Protein AF-A0A7X8SB79-F1 (afdb_monomer_lite)

Sequence (217 aa):
MRHAREFGERAASLIKSAIEKVRGIFDVQEDLIHVDDTVAESKQNFLKLHEAGHKHIPHQSKLFRWIQDCDRSLSPDVSDQFEREANIFASVVLFQDGRFAEMAADSAFGIKVPLALSKKFGASAYASMREYVRRNERPCAVIVLNPVEICPVLGMRSGLRRVELSPLFQKRFGELKLPEHVDRLSPLAEFVPLAGRRMSRPGTLRLEDKNGDVVEL

Secondary structure (DSSP, 8-state):
-HHHHHHHHHHHHHHHHHHTT--EEEETTTTEEEE-TTS-HHHHHHHHHHHHHHHHSHHHHHHHHHHHTSS----HHHHHHHHHHHHHHHHHHHHTTTHHHHHHHTSPSSTHHHHHHHHHTT--HHHHHHHHHHT-SSS-EEEEEPPPBP-TTTS-EEEEEEEEE-HHHHHHH-S----SEEETTSGGGGGS--TT-S-PPP---EEE-TTS-EEE-

Structure (mmCIF, N/CA/C/O backbone):
data_AF-A0A7X8SB79-F1
#
_entry.id   AF-A0A7X8SB79-F1
#
loop_
_atom_site.group_PDB
_atom_site.id
_atom_site.type_symbol
_atom_site.label_atom_id
_atom_site.label_alt_id
_atom_site.label_comp_id
_atom_site.label_asym_id
_atom_site.label_entity_id
_atom_site.label_seq_id
_atom_site.pdbx_PDB_ins_code
_atom_site.Cartn_x
_atom_site.Cartn_y
_atom_site.Cartn_z
_atom_site.occupancy
_atom_site.B_iso_or_equiv
_atom_site.auth_seq_id
_atom_site.auth_comp_id
_atom_site.auth_asym_id
_atom_site.auth_atom_id
_atom_site.pdbx_PDB_model_num
ATOM 1 N N . MET A 1 1 ? 11.475 33.028 34.973 1.00 50.84 1 MET A N 1
ATOM 2 C CA . MET A 1 1 ? 10.349 33.239 34.029 1.00 50.84 1 MET A CA 1
ATOM 3 C C . MET A 1 1 ? 10.571 32.647 32.626 1.00 50.84 1 MET A C 1
ATOM 5 O O . MET A 1 1 ? 9.606 32.129 32.088 1.00 50.84 1 MET A O 1
ATOM 9 N N . ARG A 1 2 ? 11.787 32.632 32.040 1.00 47.09 2 ARG A N 1
ATOM 10 C CA . ARG A 1 2 ? 12.051 31.968 30.733 1.00 47.09 2 ARG A CA 1
ATOM 11 C C . ARG A 1 2 ? 11.823 30.444 30.728 1.00 47.09 2 ARG A C 1
ATOM 13 O O . ARG A 1 2 ? 11.101 29.956 29.872 1.00 47.09 2 ARG A O 1
ATOM 20 N N . HIS A 1 3 ? 12.321 29.720 31.733 1.00 39.44 3 HIS A N 1
ATOM 21 C CA . HIS A 1 3 ? 12.169 28.256 31.814 1.00 39.44 3 HIS A CA 1
ATOM 22 C C . HIS A 1 3 ? 10.715 27.763 31.919 1.00 39.44 3 HIS A C 1
ATOM 24 O O . HIS A 1 3 ? 10.371 26.743 31.333 1.00 39.44 3 HIS A O 1
ATOM 30 N N . ALA A 1 4 ? 9.843 28.496 32.619 1.00 36.72 4 ALA A N 1
ATOM 31 C CA . ALA A 1 4 ? 8.420 28.154 32.713 1.00 36.72 4 ALA A CA 1
ATOM 32 C C . ALA A 1 4 ? 7.691 28.335 31.370 1.00 36.72 4 ALA A C 1
ATOM 34 O O . ALA A 1 4 ? 6.781 27.577 31.045 1.00 36.72 4 ALA A O 1
ATOM 35 N N . ARG A 1 5 ? 8.128 29.313 30.568 1.00 41.38 5 ARG A N 1
ATOM 36 C CA . ARG A 1 5 ? 7.576 29.594 29.243 1.00 41.38 5 ARG A CA 1
ATOM 37 C C . ARG A 1 5 ? 8.033 28.564 28.206 1.00 41.38 5 ARG A C 1
ATOM 39 O O . ARG A 1 5 ? 7.201 28.036 27.483 1.00 41.38 5 ARG A O 1
ATOM 46 N N . GLU A 1 6 ? 9.312 28.189 28.220 1.00 41.53 6 GLU A N 1
ATOM 47 C CA . GLU A 1 6 ? 9.857 27.118 27.368 1.00 41.53 6 GLU A CA 1
ATOM 48 C C . GLU A 1 6 ? 9.252 25.741 27.689 1.00 41.53 6 GLU A C 1
ATOM 50 O O . GLU A 1 6 ? 8.993 24.945 26.786 1.00 41.53 6 GLU A O 1
ATOM 55 N N . PHE A 1 7 ? 8.987 25.455 28.969 1.00 42.44 7 PHE A N 1
ATOM 56 C CA . PHE A 1 7 ? 8.286 24.239 29.382 1.00 42.44 7 PHE A CA 1
ATOM 57 C C . PHE A 1 7 ? 6.830 24.231 28.896 1.00 42.44 7 PHE A C 1
ATOM 59 O O . PHE A 1 7 ? 6.381 23.234 28.334 1.00 42.44 7 PHE A O 1
ATOM 66 N N . GLY A 1 8 ? 6.118 25.356 29.038 1.00 33.62 8 GLY A N 1
ATOM 67 C CA . GLY A 1 8 ? 4.752 25.516 28.533 1.00 33.62 8 GLY A CA 1
ATOM 68 C C . GLY A 1 8 ? 4.651 25.378 27.011 1.00 33.62 8 GLY A C 1
ATOM 69 O O . GLY A 1 8 ? 3.755 24.702 26.518 1.00 33.62 8 GLY A O 1
ATOM 70 N N . GLU A 1 9 ? 5.603 25.938 26.263 1.00 42.66 9 GLU A N 1
ATOM 71 C CA . GLU A 1 9 ? 5.658 25.831 24.798 1.00 42.66 9 GLU A CA 1
ATOM 72 C C . GLU A 1 9 ? 5.949 24.393 24.332 1.00 42.66 9 GLU A C 1
ATOM 74 O O . GLU A 1 9 ? 5.330 23.910 23.382 1.00 42.66 9 GLU A O 1
ATOM 79 N N . ARG A 1 10 ? 6.826 23.660 25.033 1.00 39.25 10 ARG A N 1
ATOM 80 C CA . ARG A 1 10 ? 7.080 22.234 24.756 1.00 39.25 10 ARG A CA 1
ATOM 81 C C . ARG A 1 10 ? 5.888 21.351 25.109 1.00 39.25 10 ARG A C 1
ATOM 83 O O . ARG A 1 10 ? 5.540 20.484 24.314 1.00 39.25 10 ARG A O 1
ATOM 90 N N . ALA A 1 11 ? 5.245 21.578 26.253 1.00 34.69 11 ALA A N 1
ATOM 91 C CA . ALA A 1 11 ? 4.052 20.838 26.656 1.00 34.69 11 ALA A CA 1
ATOM 92 C C . ALA A 1 11 ? 2.885 21.089 25.689 1.00 34.69 11 ALA A C 1
ATOM 94 O O . ALA A 1 11 ? 2.254 20.139 25.236 1.00 34.69 11 ALA A O 1
ATOM 95 N N . ALA A 1 12 ? 2.657 22.342 25.286 1.00 35.47 12 ALA A N 1
ATOM 96 C CA . ALA A 1 12 ? 1.649 22.693 24.290 1.00 35.47 12 ALA A CA 1
ATOM 97 C C . ALA A 1 12 ? 1.954 22.080 22.916 1.00 35.47 12 ALA A C 1
ATOM 99 O O . ALA A 1 12 ? 1.042 21.598 22.255 1.00 35.47 12 ALA A O 1
ATOM 100 N N . SER A 1 13 ? 3.223 22.043 22.499 1.00 33.12 13 SER A N 1
ATOM 101 C CA . SER A 1 13 ? 3.648 21.380 21.259 1.00 33.12 13 SER A CA 1
ATOM 102 C C . SER A 1 13 ? 3.442 19.863 21.314 1.00 33.12 13 SER A C 1
ATOM 104 O O . SER A 1 13 ? 2.940 19.275 20.360 1.00 33.12 13 SER A O 1
ATOM 106 N N . LEU A 1 14 ? 3.745 19.223 22.447 1.00 36.22 14 LEU A N 1
ATOM 107 C CA . LEU A 1 14 ? 3.512 17.792 22.652 1.00 36.22 14 LEU A CA 1
ATOM 108 C C . LEU A 1 14 ? 2.018 17.458 22.667 1.00 36.22 14 LEU A C 1
ATOM 110 O O . LEU A 1 14 ? 1.612 16.541 21.959 1.00 36.22 14 LEU A O 1
ATOM 114 N N . ILE A 1 15 ? 1.204 18.234 23.388 1.00 41.03 15 ILE A N 1
ATOM 115 C CA . ILE A 1 15 ? -0.259 18.096 23.425 1.00 41.03 15 ILE A CA 1
ATOM 116 C C . ILE A 1 15 ? -0.846 18.330 22.035 1.00 41.03 15 ILE A C 1
ATOM 118 O O . ILE A 1 15 ? -1.620 17.511 21.556 1.00 41.03 15 ILE A O 1
ATOM 122 N N . LYS A 1 16 ? -0.423 19.387 21.338 1.00 34.38 16 LYS A N 1
ATOM 123 C CA . LYS A 1 16 ? -0.836 19.663 19.960 1.00 34.38 16 LYS A CA 1
ATOM 124 C C . LYS A 1 16 ? -0.435 18.527 19.023 1.00 34.38 16 LYS A C 1
ATOM 126 O O . LYS A 1 16 ? -1.268 18.078 18.256 1.00 34.38 16 LYS A O 1
ATOM 131 N N . SER A 1 17 ? 0.780 17.993 19.139 1.00 35.34 17 SER A N 1
ATOM 132 C CA . SER A 1 17 ? 1.225 16.848 18.336 1.00 35.34 17 SER A CA 1
ATOM 133 C C . SER A 1 17 ? 0.473 15.557 18.665 1.00 35.34 17 SER A C 1
ATOM 135 O O . SER A 1 17 ? 0.324 14.707 17.793 1.00 35.34 17 SER A O 1
ATOM 137 N N . ALA A 1 18 ? 0.018 15.388 19.910 1.00 35.38 18 ALA A N 1
ATOM 138 C CA . ALA A 1 18 ? -0.797 14.256 20.326 1.00 35.38 18 ALA A CA 1
ATOM 139 C C . ALA A 1 18 ? -2.220 14.397 19.771 1.00 35.38 18 ALA A C 1
ATOM 141 O O . ALA A 1 18 ? -2.708 13.466 19.147 1.00 35.38 18 ALA A O 1
ATOM 142 N N . ILE A 1 19 ? -2.827 15.582 19.873 1.00 40.16 19 ILE A N 1
ATOM 143 C CA . ILE A 1 19 ? -4.145 15.901 19.304 1.00 40.16 19 ILE A CA 1
ATOM 144 C C . ILE A 1 19 ? -4.120 15.825 17.765 1.00 40.16 19 ILE A C 1
ATOM 146 O O . ILE A 1 19 ? -5.006 15.227 17.175 1.00 40.16 19 ILE A O 1
ATOM 150 N N . GLU A 1 20 ? -3.069 16.316 17.099 1.00 37.00 20 GLU A N 1
ATOM 151 C CA . GLU A 1 20 ? -2.870 16.195 15.638 1.00 37.00 20 GLU A CA 1
ATOM 152 C C . GLU A 1 20 ? -2.648 14.740 15.170 1.00 37.00 20 GLU A C 1
ATOM 154 O O . GLU A 1 20 ? -2.786 14.420 13.982 1.00 37.00 20 GLU A O 1
ATOM 159 N N . LYS A 1 21 ? -2.271 13.837 16.085 1.00 38.56 21 LYS A N 1
ATOM 160 C CA . LYS A 1 21 ? -2.150 12.394 15.819 1.00 38.56 21 LYS A CA 1
ATOM 161 C C . LYS A 1 21 ? -3.454 11.642 16.060 1.00 38.56 21 LYS A C 1
ATOM 163 O O . LYS A 1 21 ? -3.626 10.577 15.467 1.00 38.56 21 LYS A O 1
ATOM 168 N N . VAL A 1 22 ? -4.364 12.196 16.858 1.00 52.41 22 VAL A N 1
ATOM 169 C CA . VAL A 1 22 ? -5.707 11.658 17.076 1.00 52.41 22 VAL A CA 1
ATOM 170 C C . VAL A 1 22 ? -6.572 12.047 15.876 1.00 52.41 22 VAL A C 1
ATOM 172 O O . VAL A 1 22 ? -7.177 13.110 15.819 1.00 52.41 22 VAL A O 1
ATOM 175 N N . ARG A 1 23 ? -6.555 11.193 14.849 1.00 53.91 23 ARG A N 1
ATOM 176 C CA . ARG A 1 23 ? -7.281 11.414 13.581 1.00 53.91 23 ARG A CA 1
ATOM 177 C C . ARG A 1 23 ? -8.687 10.807 13.573 1.00 53.91 23 ARG A C 1
ATOM 179 O O . ARG A 1 23 ? -9.444 11.032 12.629 1.00 53.91 23 ARG A O 1
ATOM 186 N N . GLY A 1 24 ? -9.009 10.045 14.611 1.00 46.62 24 GLY A N 1
ATOM 187 C CA . GLY A 1 24 ? -10.320 9.501 14.917 1.00 46.62 24 GLY A CA 1
ATOM 188 C C . GLY A 1 24 ? -10.434 9.283 16.426 1.00 46.62 24 GLY A C 1
ATOM 189 O O . GLY A 1 24 ? -9.415 9.084 17.087 1.00 46.62 24 GLY A O 1
ATOM 190 N N . ILE A 1 25 ? -11.645 9.412 16.968 1.00 60.38 25 ILE A N 1
ATOM 191 C CA . ILE A 1 25 ? -11.969 9.055 18.355 1.00 60.38 25 ILE A CA 1
ATOM 192 C C . ILE A 1 25 ? -13.279 8.281 18.331 1.00 60.38 25 ILE A C 1
ATOM 194 O O . ILE A 1 25 ? -14.272 8.764 17.776 1.00 60.38 25 ILE A O 1
ATOM 198 N N . PHE A 1 26 ? -13.286 7.113 18.964 1.00 54.84 26 PHE A N 1
ATOM 199 C CA . PHE A 1 26 ? -14.511 6.409 19.308 1.00 54.84 26 PHE A CA 1
ATOM 200 C C . PHE A 1 26 ? -14.986 6.795 20.716 1.00 54.84 26 PHE A C 1
ATOM 202 O O . PHE A 1 26 ? -14.340 6.466 21.713 1.00 54.84 26 PHE A O 1
ATOM 209 N N . ASP A 1 27 ? -16.129 7.478 20.790 1.00 60.06 27 ASP A N 1
ATOM 210 C CA . ASP A 1 27 ? -16.866 7.685 22.034 1.00 60.06 27 ASP A CA 1
ATOM 211 C C . ASP A 1 27 ? -17.775 6.476 22.286 1.00 60.06 27 ASP A C 1
ATOM 213 O O . ASP A 1 27 ? -18.727 6.208 21.549 1.00 60.06 27 ASP A O 1
ATOM 217 N N . VAL A 1 28 ? -17.448 5.717 23.330 1.00 58.62 28 VAL A N 1
ATOM 218 C CA . VAL A 1 28 ? -18.130 4.467 23.673 1.00 58.62 28 VAL A CA 1
ATOM 219 C C . VAL A 1 28 ? -19.486 4.728 24.341 1.00 58.62 28 VAL A C 1
ATOM 221 O O . VAL A 1 28 ? -20.357 3.859 24.257 1.00 58.62 28 VAL A O 1
ATOM 224 N N . GLN A 1 29 ? -19.672 5.876 25.006 1.00 58.16 29 GLN A N 1
ATOM 225 C CA . GLN A 1 29 ? -20.918 6.209 25.707 1.00 58.16 29 GLN A CA 1
ATOM 226 C C . GLN A 1 29 ? -21.968 6.759 24.743 1.00 58.16 29 GLN A C 1
ATOM 228 O O . GLN A 1 29 ? -23.113 6.309 24.766 1.00 58.16 29 GLN A O 1
ATOM 233 N N . GLU A 1 30 ? -21.557 7.663 23.855 1.00 57.22 30 GLU A N 1
ATOM 234 C CA . GLU A 1 30 ? -22.441 8.309 22.872 1.00 57.22 30 GLU A CA 1
ATOM 235 C C . GLU A 1 30 ? -22.595 7.500 21.571 1.00 57.22 30 GLU A C 1
ATOM 237 O O . GLU A 1 30 ? -23.324 7.888 20.659 1.00 57.22 30 GLU A O 1
ATOM 242 N N . ASP A 1 31 ? -21.895 6.366 21.472 1.00 64.62 31 ASP A N 1
ATOM 243 C CA . ASP A 1 31 ? -21.800 5.527 20.275 1.00 64.62 31 ASP A CA 1
ATOM 244 C C . ASP A 1 31 ? -21.409 6.314 19.008 1.00 64.62 31 ASP A C 1
ATOM 246 O O . ASP A 1 31 ? -21.906 6.071 17.901 1.00 64.62 31 ASP A O 1
ATOM 250 N N . LEU A 1 32 ? -20.506 7.283 19.182 1.00 70.38 32 LEU A N 1
ATOM 251 C CA . LEU A 1 32 ? -20.173 8.283 18.178 1.00 70.38 32 LEU A CA 1
ATOM 252 C C . LEU A 1 32 ? -18.723 8.128 17.713 1.00 70.38 32 LEU A C 1
ATOM 254 O O . LEU A 1 32 ? -17.783 8.077 18.502 1.00 70.38 32 LEU A O 1
ATOM 258 N N . ILE A 1 33 ? -18.539 8.065 16.394 1.00 74.88 33 ILE A N 1
ATOM 259 C CA . ILE A 1 33 ? -17.216 8.060 15.767 1.00 74.88 33 ILE A CA 1
ATOM 260 C C . ILE A 1 33 ? -16.941 9.462 15.232 1.00 74.88 33 ILE A C 1
ATOM 262 O O . ILE A 1 33 ? -17.580 9.911 14.277 1.00 74.88 33 ILE A O 1
ATOM 266 N N . HIS A 1 34 ? -15.947 10.127 15.810 1.00 73.44 34 HIS A N 1
ATOM 267 C CA . HIS A 1 34 ? -15.414 11.377 15.287 1.00 73.44 34 HIS A CA 1
ATOM 268 C C . HIS A 1 34 ? -14.249 11.075 14.354 1.00 73.44 34 HIS A C 1
ATOM 270 O O . HIS A 1 34 ? -13.356 10.309 14.705 1.00 73.44 34 HIS A O 1
ATOM 276 N N . VAL A 1 35 ? -14.239 11.684 13.170 1.00 79.38 35 VAL A N 1
ATOM 277 C CA . VAL A 1 35 ? -13.136 11.578 12.206 1.00 79.38 35 VAL A CA 1
ATOM 278 C C . VAL A 1 35 ? -12.774 12.972 11.736 1.00 79.38 35 VAL A C 1
ATOM 280 O O . VAL A 1 35 ? -13.661 13.782 11.479 1.00 79.38 35 VAL A O 1
ATOM 283 N N . ASP A 1 36 ? -11.476 13.226 11.606 1.00 78.75 36 ASP A N 1
ATOM 284 C CA . ASP A 1 36 ? -10.956 14.443 10.989 1.00 78.75 36 ASP A CA 1
ATOM 285 C C . ASP A 1 36 ? -11.463 14.560 9.540 1.00 78.75 36 ASP A C 1
ATOM 287 O O . ASP A 1 36 ? -11.157 13.720 8.690 1.00 78.75 36 ASP A O 1
ATOM 291 N N . ASP A 1 37 ? -12.260 15.587 9.251 1.00 82.75 37 ASP A N 1
ATOM 292 C CA . ASP A 1 37 ? -12.857 15.822 7.935 1.00 82.75 37 ASP A CA 1
ATOM 293 C C . ASP A 1 37 ? -11.897 16.511 6.950 1.00 82.75 37 ASP A C 1
ATOM 295 O O . ASP A 1 37 ? -12.172 16.565 5.748 1.00 82.75 37 ASP A O 1
ATOM 299 N N . THR A 1 38 ? -10.729 16.957 7.423 1.00 85.25 38 THR A N 1
ATOM 300 C CA . THR A 1 38 ? -9.708 17.615 6.599 1.00 85.25 38 THR A CA 1
ATOM 301 C C . THR A 1 38 ? -8.857 16.624 5.802 1.00 85.25 38 THR A C 1
ATOM 303 O O . THR A 1 38 ? -8.204 16.999 4.821 1.00 85.25 38 THR A O 1
ATOM 306 N N . VAL A 1 39 ? -8.856 15.338 6.177 1.00 86.88 39 VAL A N 1
ATOM 307 C CA . VAL A 1 39 ? -8.127 14.298 5.437 1.00 86.88 39 VAL A CA 1
ATOM 308 C C . VAL A 1 39 ? -8.923 13.810 4.228 1.00 86.88 39 VAL A C 1
ATOM 310 O O . VAL A 1 39 ? -10.148 13.869 4.189 1.00 86.88 39 VAL A O 1
ATOM 313 N N . ALA A 1 40 ? -8.224 13.259 3.231 1.00 91.00 40 ALA A N 1
ATOM 314 C CA . ALA A 1 40 ? -8.863 12.708 2.038 1.00 91.00 40 ALA A CA 1
ATOM 315 C C . ALA A 1 40 ? -9.928 11.648 2.381 1.00 91.00 40 ALA A C 1
ATOM 317 O O . ALA A 1 40 ? -9.714 10.820 3.266 1.00 91.00 40 ALA A O 1
ATOM 318 N N . GLU A 1 41 ? -11.010 11.592 1.604 1.00 93.62 41 GLU A N 1
ATOM 319 C CA . GLU A 1 41 ? -12.152 10.688 1.822 1.00 93.62 41 GLU A CA 1
ATOM 320 C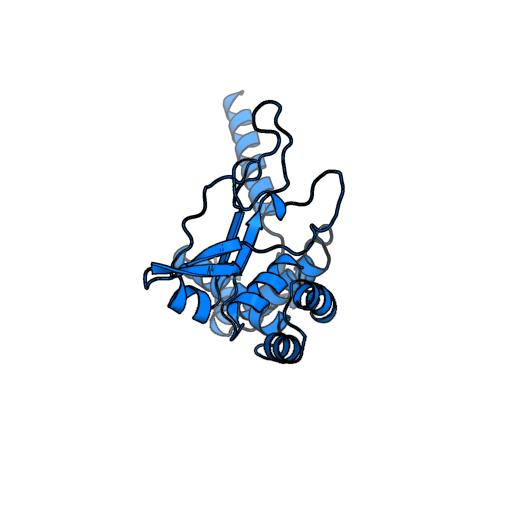 C . GLU A 1 41 ? -11.736 9.223 2.044 1.00 93.62 41 GLU A C 1
ATOM 322 O O . GLU A 1 41 ? -12.167 8.581 2.995 1.00 93.62 41 GLU A O 1
ATOM 327 N N . SER A 1 42 ? -10.805 8.701 1.239 1.00 93.81 42 SER A N 1
ATOM 328 C CA . SER A 1 42 ? -10.300 7.329 1.423 1.00 93.81 42 SER A CA 1
ATOM 329 C C . SER A 1 42 ? -9.627 7.084 2.779 1.00 93.81 42 SER A C 1
ATOM 331 O O . SER A 1 42 ? -9.655 5.971 3.306 1.00 93.81 42 SER A O 1
ATOM 333 N N . LYS A 1 43 ? -9.012 8.121 3.362 1.00 91.38 43 LYS A N 1
ATOM 334 C CA . LYS A 1 43 ? -8.435 8.063 4.705 1.00 91.38 43 LYS A CA 1
ATOM 335 C C . LYS A 1 43 ? -9.534 8.149 5.760 1.00 91.38 43 LYS A C 1
ATOM 337 O O . LYS A 1 43 ? -9.449 7.397 6.723 1.00 91.38 43 LYS A O 1
ATOM 342 N N . GLN A 1 44 ? -10.561 8.974 5.551 1.00 92.38 44 GLN A N 1
ATOM 343 C CA . GLN A 1 44 ? -11.737 9.005 6.422 1.00 92.38 44 GLN A CA 1
ATOM 344 C C . GLN A 1 44 ? -12.439 7.643 6.455 1.00 92.38 44 GLN A C 1
ATOM 346 O O . GLN A 1 44 ? -12.731 7.144 7.533 1.00 92.38 44 GLN A O 1
ATOM 351 N N . ASN A 1 45 ? -12.640 6.997 5.302 1.00 94.75 45 ASN A N 1
ATOM 352 C CA . ASN A 1 45 ? -13.238 5.660 5.216 1.00 94.75 45 ASN A CA 1
ATOM 353 C C . ASN A 1 45 ? -12.452 4.637 6.039 1.00 94.75 45 ASN A C 1
ATOM 355 O O . ASN A 1 45 ? -13.034 3.892 6.822 1.00 94.75 45 ASN A O 1
ATOM 359 N N . PHE A 1 46 ? -11.123 4.634 5.907 1.00 93.94 46 PHE A N 1
ATOM 360 C CA . PHE A 1 46 ? -10.273 3.757 6.708 1.00 93.94 46 PHE A CA 1
ATOM 361 C C . PHE A 1 46 ? -10.371 4.067 8.208 1.00 93.94 46 PHE A C 1
ATOM 363 O O . PHE A 1 46 ? -10.475 3.139 8.999 1.00 93.94 46 PHE A O 1
ATOM 370 N N . LEU A 1 47 ? -10.352 5.347 8.599 1.00 90.06 47 LEU A N 1
ATOM 371 C CA . LEU A 1 47 ? -10.468 5.760 10.003 1.00 90.06 47 LEU A CA 1
ATOM 372 C C . LEU A 1 47 ? -11.819 5.338 10.595 1.00 90.06 47 LEU A C 1
ATOM 374 O O . LEU A 1 47 ? -11.839 4.707 11.640 1.00 90.06 47 LEU A O 1
ATOM 378 N N . LYS A 1 48 ? -12.932 5.551 9.882 1.00 91.69 48 LYS A N 1
ATOM 379 C CA . LYS A 1 48 ? -14.264 5.076 10.303 1.00 91.69 48 LYS A CA 1
ATOM 380 C C . LYS A 1 48 ? -14.276 3.570 10.564 1.00 91.69 48 LYS A C 1
ATOM 382 O O . LYS A 1 48 ? -14.825 3.124 11.564 1.00 91.69 48 LYS A O 1
ATOM 387 N N . LEU A 1 49 ? -13.663 2.784 9.676 1.00 94.50 49 LEU A N 1
ATOM 388 C CA . LEU A 1 49 ? -13.574 1.332 9.835 1.00 94.50 49 LEU A CA 1
ATOM 389 C C . LEU A 1 49 ? -12.621 0.913 10.964 1.00 94.50 49 LEU A C 1
ATOM 391 O O . LEU A 1 49 ? -12.863 -0.105 11.603 1.00 94.50 49 LEU A O 1
ATOM 395 N N . HIS A 1 50 ? -11.563 1.682 11.214 1.00 92.31 50 HIS A N 1
ATOM 396 C CA . HIS A 1 50 ? -10.633 1.466 12.321 1.00 92.31 50 HIS A CA 1
ATOM 397 C C . HIS A 1 50 ? -11.324 1.687 13.672 1.00 92.31 50 HIS A C 1
ATOM 399 O O . HIS A 1 50 ? -11.339 0.774 14.495 1.00 92.31 50 HIS A O 1
ATOM 405 N N . GLU A 1 51 ? -12.014 2.816 13.845 1.00 88.75 51 GLU A N 1
ATOM 406 C CA . GLU A 1 51 ? -12.818 3.086 15.046 1.00 88.75 51 GLU A CA 1
ATOM 407 C C . GLU A 1 51 ? -13.953 2.059 15.210 1.00 88.75 51 GLU A C 1
ATOM 409 O O . GLU A 1 51 ? -14.208 1.549 16.302 1.00 88.75 51 GLU A O 1
ATOM 414 N N . ALA A 1 52 ? -14.595 1.655 14.105 1.00 90.19 52 ALA A N 1
ATOM 415 C CA . ALA A 1 52 ? -15.557 0.557 14.134 1.00 90.19 52 ALA A CA 1
ATOM 416 C C . ALA A 1 52 ? -14.910 -0.768 14.578 1.00 90.19 52 ALA A C 1
ATOM 418 O O . ALA A 1 52 ? -15.577 -1.568 15.231 1.00 90.19 52 ALA A O 1
ATOM 419 N N . GLY A 1 53 ? -13.633 -1.002 14.275 1.00 90.69 53 GLY A N 1
ATOM 420 C CA . GLY A 1 53 ? -12.869 -2.139 14.783 1.00 90.69 53 GLY A CA 1
ATOM 421 C C . GLY A 1 53 ? -12.791 -2.134 16.306 1.00 90.69 53 GLY A C 1
ATOM 422 O O . GLY A 1 53 ? -13.191 -3.120 16.927 1.00 90.69 53 GLY A O 1
ATOM 423 N N . HIS A 1 54 ? -12.396 -1.012 16.913 1.00 88.56 54 HIS A N 1
ATOM 424 C CA . HIS A 1 54 ? -12.385 -0.862 18.375 1.00 88.56 54 HIS A CA 1
ATOM 425 C C . HIS A 1 54 ? -13.748 -1.159 19.014 1.00 88.56 54 HIS A C 1
ATOM 427 O O . HIS A 1 54 ? -13.824 -1.810 20.059 1.00 88.56 54 HIS A O 1
ATOM 433 N N . LYS A 1 55 ? -14.838 -0.753 18.352 1.00 86.12 55 LYS A N 1
ATOM 434 C CA . LYS A 1 55 ? -16.213 -1.034 18.790 1.00 86.12 55 LYS A CA 1
ATOM 435 C C . LYS A 1 55 ? -16.624 -2.505 18.648 1.00 86.12 55 LYS A C 1
ATOM 437 O O . LYS A 1 55 ? -17.302 -3.040 19.527 1.00 86.12 55 LYS A O 1
ATOM 442 N N . HIS A 1 56 ? -16.292 -3.159 17.537 1.00 89.81 56 HIS A N 1
ATOM 443 C CA . HIS A 1 56 ? -16.839 -4.483 17.209 1.00 89.81 56 HIS A CA 1
ATOM 444 C C . HIS A 1 56 ? -15.963 -5.644 17.682 1.00 89.81 56 HIS A C 1
ATOM 446 O O . HIS A 1 56 ? -16.473 -6.753 17.851 1.00 89.81 56 HIS A O 1
ATOM 452 N N . ILE A 1 57 ? -14.672 -5.417 17.934 1.00 91.88 57 ILE A N 1
ATOM 453 C CA . ILE A 1 57 ? -13.781 -6.444 18.476 1.00 91.88 57 ILE A CA 1
ATOM 454 C C . ILE A 1 57 ? -14.131 -6.665 19.964 1.00 91.88 57 ILE A C 1
ATOM 456 O O . ILE A 1 57 ? -13.959 -5.747 20.772 1.00 91.88 57 ILE A O 1
ATOM 460 N N . PRO A 1 58 ? -14.619 -7.860 20.370 1.00 90.69 58 PRO A N 1
ATOM 461 C CA . PRO A 1 58 ? -15.292 -8.029 21.661 1.00 90.69 58 PRO A CA 1
ATOM 462 C C . PRO A 1 58 ? -14.447 -7.719 22.895 1.00 90.69 58 PRO A C 1
ATOM 464 O O . PRO A 1 58 ? -14.982 -7.235 23.890 1.00 90.69 58 PRO A O 1
ATOM 467 N N . HIS A 1 59 ? -13.153 -8.040 22.887 1.00 88.31 59 HIS A N 1
ATOM 468 C CA . HIS A 1 59 ? -12.290 -7.763 24.038 1.00 88.31 59 HIS A CA 1
ATOM 469 C C . HIS A 1 59 ? -11.902 -6.290 24.122 1.00 88.31 59 HIS A C 1
ATOM 471 O O . HIS A 1 59 ? -11.788 -5.780 25.232 1.00 88.31 59 HIS A O 1
ATOM 477 N N . GLN A 1 60 ? -11.778 -5.597 22.988 1.00 88.19 60 GLN A N 1
ATOM 478 C CA . GLN A 1 60 ? -11.485 -4.166 22.968 1.00 88.19 60 GLN A CA 1
ATOM 479 C C . GLN A 1 60 ? -12.673 -3.360 23.486 1.00 88.19 60 GLN A C 1
ATOM 481 O O . GLN A 1 60 ? -12.532 -2.608 24.445 1.00 88.19 60 GLN A O 1
ATOM 486 N N . SER A 1 61 ? -13.867 -3.587 22.934 1.00 82.00 61 SER A N 1
ATOM 487 C CA . SER A 1 61 ? -15.064 -2.831 23.315 1.00 82.00 61 SER A CA 1
ATOM 488 C C . SER A 1 61 ? -15.479 -3.052 24.765 1.00 82.00 61 SER A C 1
ATOM 490 O O . SER A 1 61 ? -15.883 -2.110 25.445 1.00 82.00 61 SER A O 1
ATOM 492 N N . LYS A 1 62 ? -15.329 -4.280 25.280 1.00 82.25 62 LYS A N 1
ATOM 493 C CA . LYS A 1 62 ? -15.543 -4.561 26.703 1.00 82.25 62 LYS A CA 1
ATOM 494 C C . LYS A 1 62 ? -14.533 -3.810 27.561 1.00 82.25 62 LYS A C 1
ATOM 496 O O . LYS A 1 62 ? -14.951 -3.134 28.491 1.00 82.25 62 LYS A O 1
ATOM 501 N N . LEU A 1 63 ? -13.236 -3.914 27.266 1.00 79.31 63 LEU A N 1
ATOM 502 C CA . LEU A 1 63 ? -12.199 -3.278 28.081 1.00 79.31 63 LEU A CA 1
ATOM 503 C C . LEU A 1 63 ? -12.277 -1.750 28.043 1.00 79.31 63 LEU A C 1
ATOM 505 O O . LEU A 1 63 ? -12.150 -1.138 29.097 1.00 79.31 63 LEU A O 1
ATOM 509 N N . PHE A 1 64 ? -12.567 -1.138 26.892 1.00 75.38 64 PHE A N 1
ATOM 510 C CA . PHE A 1 64 ? -12.735 0.314 26.802 1.00 75.38 64 PHE A CA 1
ATOM 511 C C . PHE A 1 64 ? -13.866 0.834 27.695 1.00 75.38 64 PHE A C 1
ATOM 513 O O . PHE A 1 64 ? -13.667 1.843 28.363 1.00 75.38 64 PHE A O 1
ATOM 520 N N . ARG A 1 65 ? -14.995 0.114 27.800 1.00 70.81 65 ARG A N 1
ATOM 521 C CA . ARG A 1 65 ? -16.080 0.476 28.734 1.00 70.81 65 ARG A CA 1
ATOM 522 C C . ARG A 1 65 ? -15.615 0.511 30.189 1.00 70.81 65 ARG A C 1
ATOM 524 O O . ARG A 1 65 ? -15.964 1.428 30.910 1.00 70.81 65 ARG A O 1
ATOM 531 N N . TRP A 1 66 ? -14.818 -0.466 30.617 1.00 66.94 66 TRP A N 1
ATOM 532 C CA . TRP A 1 66 ? -14.328 -0.521 32.001 1.00 66.94 66 TRP A CA 1
ATOM 533 C C . TRP A 1 66 ? -13.232 0.506 32.289 1.00 66.94 66 TRP A C 1
ATOM 535 O O . TRP A 1 66 ? -13.131 1.003 33.406 1.00 66.94 66 TRP A O 1
ATOM 545 N N . ILE A 1 67 ? -12.383 0.786 31.300 1.00 68.50 67 ILE A N 1
ATOM 546 C CA . ILE A 1 67 ? -11.228 1.673 31.454 1.00 68.50 67 ILE A CA 1
ATOM 547 C C . ILE A 1 67 ? -11.646 3.141 31.461 1.00 68.50 67 ILE A C 1
ATOM 549 O O . ILE A 1 67 ? -11.074 3.906 32.225 1.00 68.50 67 ILE A O 1
ATOM 553 N N . GLN A 1 68 ? -12.656 3.530 30.677 1.00 63.34 68 GLN A N 1
ATOM 554 C CA . GLN A 1 68 ? -13.149 4.913 30.666 1.00 63.34 68 GLN A CA 1
ATOM 555 C C . GLN A 1 68 ? -13.680 5.380 32.029 1.00 63.34 68 GLN A C 1
ATOM 557 O O . GLN A 1 68 ? -13.565 6.560 32.348 1.00 63.34 68 GLN A O 1
ATOM 562 N N . ASP A 1 69 ? -14.186 4.457 32.849 1.00 62.22 69 ASP A N 1
ATOM 563 C CA . ASP A 1 69 ? -14.750 4.755 34.167 1.00 62.22 69 ASP A CA 1
ATOM 564 C C . ASP A 1 69 ? -13.711 4.684 35.311 1.00 62.22 69 ASP A C 1
ATOM 566 O O . ASP A 1 69 ? -14.078 4.719 36.489 1.00 62.22 69 ASP A O 1
ATOM 570 N N . CYS A 1 70 ? -12.407 4.558 35.015 1.00 60.34 70 CYS A N 1
ATOM 571 C CA . CYS A 1 70 ? -11.364 4.503 36.047 1.00 60.34 70 CYS A CA 1
ATOM 572 C C . CYS A 1 70 ? -10.062 5.224 35.657 1.00 60.34 70 CYS A C 1
ATOM 574 O O . CYS A 1 70 ? -9.716 5.332 34.488 1.00 60.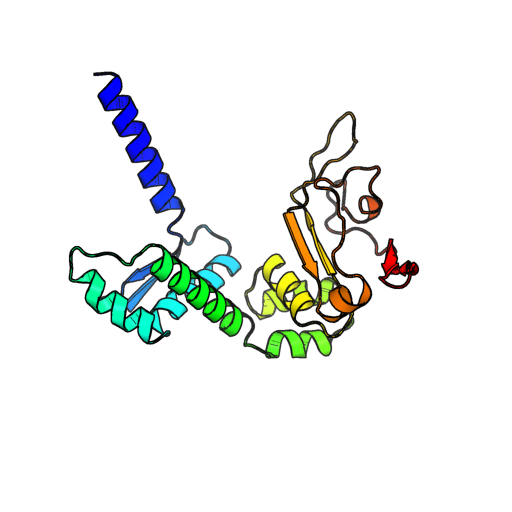34 70 CYS A O 1
ATOM 576 N N . ASP A 1 71 ? -9.267 5.644 36.649 1.00 63.56 71 ASP A N 1
ATOM 577 C CA . ASP A 1 71 ? -7.977 6.339 36.445 1.00 63.56 71 ASP A CA 1
ATOM 578 C C . ASP A 1 71 ? -6.839 5.424 35.935 1.00 63.56 71 ASP A C 1
ATOM 580 O O . ASP A 1 71 ? -5.651 5.698 36.136 1.00 63.56 71 ASP A O 1
ATOM 584 N N . ARG A 1 72 ? -7.166 4.281 35.326 1.00 67.38 72 ARG A N 1
ATOM 585 C CA . ARG A 1 72 ? -6.180 3.335 34.790 1.00 67.38 72 ARG A CA 1
ATOM 586 C C . ARG A 1 72 ? -6.139 3.434 33.276 1.00 67.38 72 ARG A C 1
ATOM 588 O O . ARG A 1 72 ? -7.142 3.694 32.634 1.00 67.38 72 ARG A O 1
ATOM 595 N N . SER A 1 73 ? -4.976 3.170 32.699 1.00 72.12 73 SER A N 1
ATOM 596 C CA . SER A 1 73 ? -4.793 3.036 31.256 1.00 72.12 73 SER A CA 1
ATOM 597 C C . SER A 1 73 ? -4.358 1.617 30.901 1.00 72.12 73 SER A C 1
ATOM 599 O O . SER A 1 73 ? -3.879 0.857 31.750 1.00 72.12 73 SER A O 1
ATOM 601 N N . LEU A 1 74 ? -4.534 1.246 29.631 1.00 78.19 74 LEU A N 1
ATOM 602 C CA . LEU A 1 74 ? -3.925 0.032 29.094 1.00 78.19 74 LEU A CA 1
ATOM 603 C C . LEU A 1 74 ? -2.401 0.126 29.195 1.00 78.19 74 LEU A C 1
ATOM 605 O O . LEU A 1 74 ? -1.819 1.204 29.047 1.00 78.19 74 LEU A O 1
ATOM 609 N N . SER A 1 75 ? -1.744 -1.018 29.400 1.00 85.69 75 SER A N 1
ATOM 610 C CA . SER A 1 75 ? -0.300 -1.073 29.198 1.00 85.69 75 SER A CA 1
ATOM 611 C C . SER A 1 75 ? 0.028 -0.767 27.728 1.00 85.69 75 SER A C 1
ATOM 613 O O . SER A 1 75 ? -0.787 -1.070 26.847 1.00 85.69 75 SER A O 1
ATOM 615 N N . PRO A 1 76 ? 1.217 -0.206 27.437 1.00 83.62 76 PRO A N 1
ATOM 616 C CA . PRO A 1 76 ? 1.615 0.114 26.067 1.00 83.62 76 PRO A CA 1
ATOM 617 C C . PRO A 1 76 ? 1.479 -1.073 25.103 1.00 83.62 76 PRO A C 1
ATOM 619 O O . PRO A 1 76 ? 0.904 -0.923 24.032 1.00 83.62 76 PRO A O 1
ATOM 622 N N . ASP A 1 77 ? 1.892 -2.272 25.522 1.00 86.06 77 ASP A N 1
ATOM 623 C CA . ASP A 1 77 ? 1.836 -3.476 24.681 1.00 86.06 77 ASP A CA 1
ATOM 624 C C . ASP A 1 77 ? 0.405 -3.882 24.298 1.00 86.06 77 ASP A C 1
ATOM 626 O O . ASP A 1 77 ? 0.155 -4.319 23.171 1.00 86.06 77 ASP A O 1
ATOM 630 N N . VAL A 1 78 ? -0.546 -3.729 25.228 1.00 85.44 78 VAL A N 1
ATOM 631 C CA . VAL A 1 78 ? -1.960 -4.048 24.985 1.00 85.44 78 VAL A CA 1
ATOM 632 C C . VAL A 1 78 ? -2.593 -2.984 24.095 1.00 85.44 78 VAL A C 1
ATOM 634 O O . VAL A 1 78 ? -3.318 -3.331 23.165 1.00 85.44 78 VAL A O 1
ATOM 637 N N . SER A 1 79 ? -2.273 -1.707 24.325 1.00 84.31 79 SER A N 1
ATOM 638 C CA . SER A 1 79 ? -2.700 -0.617 23.443 1.00 84.31 79 SER A CA 1
ATOM 639 C C . SER A 1 79 ? -2.217 -0.860 22.012 1.00 84.31 79 SER A C 1
ATOM 641 O O . SER A 1 79 ? -3.013 -0.855 21.079 1.00 84.31 79 SER A O 1
ATOM 643 N N . ASP A 1 80 ? -0.935 -1.178 21.837 1.00 85.69 80 ASP A N 1
ATOM 644 C CA . ASP A 1 80 ? -0.348 -1.465 20.530 1.00 85.69 80 ASP A CA 1
ATOM 645 C C . ASP A 1 80 ? -0.984 -2.691 19.860 1.00 85.69 80 ASP A C 1
ATOM 647 O O . ASP A 1 80 ? -1.139 -2.737 18.636 1.00 85.69 80 ASP A O 1
ATOM 651 N N . GLN A 1 81 ? -1.350 -3.714 20.639 1.00 91.12 81 GLN A N 1
ATOM 652 C CA . GLN A 1 81 ? -2.095 -4.856 20.119 1.00 91.12 81 GLN A CA 1
ATOM 653 C C . GLN A 1 81 ? -3.483 -4.442 19.623 1.00 91.12 81 GLN A C 1
ATOM 655 O O . GLN A 1 81 ? -3.871 -4.855 18.527 1.00 91.12 81 GLN A O 1
ATOM 660 N N . PHE A 1 82 ? -4.202 -3.616 20.382 1.00 90.38 82 PHE A N 1
ATOM 661 C CA . PHE A 1 82 ? -5.548 -3.179 20.018 1.00 90.38 82 PHE A CA 1
ATOM 662 C C . PHE A 1 82 ? -5.539 -2.383 18.715 1.00 90.38 82 PHE A C 1
ATOM 664 O O . PHE A 1 82 ? -6.315 -2.680 17.805 1.00 90.38 82 PHE A O 1
ATOM 671 N N . GLU A 1 83 ? -4.587 -1.459 18.582 1.00 88.81 83 GLU A N 1
ATOM 672 C CA . GLU A 1 83 ? -4.346 -0.693 17.359 1.00 88.81 83 GLU A CA 1
ATOM 673 C C . GLU A 1 83 ? -4.069 -1.600 16.153 1.00 88.81 83 GLU A C 1
ATOM 675 O O . GLU A 1 83 ? -4.598 -1.392 15.056 1.00 88.81 83 GLU A O 1
ATOM 680 N N . ARG A 1 84 ? -3.237 -2.640 16.318 1.00 93.88 84 ARG A N 1
ATOM 681 C CA . ARG A 1 84 ? -2.946 -3.595 15.233 1.00 93.88 84 ARG A CA 1
ATOM 682 C C . ARG A 1 84 ? -4.193 -4.355 14.799 1.00 93.88 84 ARG A C 1
ATOM 684 O O . ARG A 1 84 ? -4.433 -4.491 13.601 1.00 93.88 84 ARG A O 1
ATOM 691 N N . GLU A 1 85 ? -4.980 -4.836 15.748 1.00 96.00 85 GLU A N 1
ATOM 692 C CA . GLU A 1 85 ? -6.210 -5.576 15.474 1.00 96.00 85 GLU A CA 1
ATOM 693 C C . GLU A 1 85 ? -7.272 -4.694 14.800 1.00 96.00 85 GLU A C 1
ATOM 695 O O . GLU A 1 85 ? -7.861 -5.118 13.807 1.00 96.00 85 GLU A O 1
ATOM 700 N N . ALA A 1 86 ? -7.457 -3.450 15.252 1.00 92.31 86 ALA A N 1
ATOM 701 C CA . ALA A 1 86 ? -8.355 -2.488 14.612 1.00 92.31 86 ALA A CA 1
ATOM 702 C C . ALA A 1 86 ? -7.899 -2.145 13.182 1.00 92.31 86 ALA A C 1
ATOM 704 O O . ALA A 1 86 ? -8.708 -2.095 12.254 1.00 92.31 86 ALA A O 1
ATOM 705 N N . ASN A 1 87 ? -6.588 -2.009 12.954 1.00 93.25 87 ASN A N 1
ATOM 706 C CA . ASN A 1 87 ? -6.021 -1.843 11.612 1.00 93.25 87 ASN A CA 1
ATOM 707 C C . ASN A 1 87 ? -6.259 -3.060 10.699 1.00 93.25 87 ASN A C 1
ATOM 709 O O . ASN A 1 87 ? -6.515 -2.889 9.499 1.00 93.25 87 ASN A O 1
ATOM 713 N N . ILE A 1 88 ? -6.175 -4.280 11.241 1.00 95.69 88 ILE A N 1
ATOM 714 C CA . ILE A 1 88 ? -6.494 -5.515 10.510 1.00 95.69 88 ILE A CA 1
ATOM 715 C C . ILE A 1 88 ? -7.985 -5.546 10.177 1.00 95.69 88 ILE A C 1
ATOM 717 O O . ILE A 1 88 ? -8.326 -5.715 9.008 1.00 95.69 88 ILE A O 1
ATOM 721 N N . PHE A 1 89 ? -8.857 -5.308 11.160 1.00 96.69 89 PHE A N 1
ATOM 722 C CA . PHE A 1 89 ? -10.305 -5.239 10.968 1.00 96.69 89 PHE A CA 1
ATOM 723 C C . PHE A 1 89 ? -10.669 -4.241 9.868 1.00 96.69 89 PHE A C 1
ATOM 725 O O . PHE A 1 89 ? -11.341 -4.602 8.902 1.00 96.69 89 PHE A O 1
ATOM 732 N N . ALA A 1 90 ? -10.147 -3.014 9.952 1.00 96.00 90 ALA A N 1
ATOM 733 C CA . ALA A 1 90 ? -10.402 -1.980 8.961 1.00 96.00 90 ALA A CA 1
ATOM 734 C C . ALA A 1 90 ? -9.966 -2.406 7.560 1.00 96.00 90 ALA A C 1
ATOM 736 O O . ALA A 1 90 ? -10.689 -2.176 6.596 1.00 96.00 90 ALA A O 1
ATOM 737 N N . SER A 1 91 ? -8.807 -3.058 7.440 1.00 95.62 91 SER A N 1
ATOM 738 C CA . SER A 1 91 ? -8.307 -3.549 6.154 1.00 95.62 91 SER A CA 1
ATOM 739 C C . SER A 1 91 ? -9.203 -4.652 5.582 1.00 95.62 91 SER A C 1
ATOM 741 O O . SER A 1 91 ? -9.582 -4.575 4.416 1.00 95.62 91 SER A O 1
ATOM 743 N N . VAL A 1 92 ? -9.580 -5.641 6.399 1.00 96.62 92 VAL A N 1
ATOM 744 C CA . VAL A 1 92 ? -10.452 -6.751 5.985 1.00 96.62 92 VAL A CA 1
ATOM 745 C C . VAL A 1 92 ? -11.813 -6.227 5.536 1.00 96.62 92 VAL A C 1
ATOM 747 O O . VAL A 1 92 ? -12.274 -6.583 4.456 1.00 96.62 92 VAL A O 1
ATOM 750 N N . VAL A 1 93 ? -12.439 -5.335 6.307 1.00 97.81 93 VAL A N 1
ATOM 751 C CA . VAL A 1 93 ? -13.749 -4.774 5.948 1.00 97.81 93 VAL A CA 1
ATOM 752 C C . VAL A 1 93 ? -13.649 -3.874 4.714 1.00 97.81 93 VAL A C 1
ATOM 754 O O . VAL A 1 93 ? -14.472 -3.999 3.807 1.00 97.81 93 VAL A O 1
ATOM 757 N N . LEU A 1 94 ? -12.625 -3.015 4.631 1.00 98.12 94 LEU A N 1
ATOM 758 C CA . LEU A 1 94 ? -12.437 -2.097 3.504 1.00 98.12 94 LEU A CA 1
ATOM 759 C C . LEU A 1 94 ? -12.291 -2.845 2.179 1.00 98.12 94 LEU A C 1
ATOM 761 O O . LEU A 1 94 ? -12.876 -2.433 1.184 1.00 98.12 94 LEU A O 1
ATOM 765 N N . PHE A 1 95 ? -11.527 -3.939 2.165 1.00 97.88 95 PHE A N 1
ATOM 766 C CA . PHE A 1 95 ? -11.317 -4.761 0.970 1.00 97.88 95 PHE A CA 1
ATOM 767 C C . PHE A 1 95 ? -12.336 -5.896 0.814 1.00 97.88 95 PHE A C 1
ATOM 769 O O . PHE A 1 95 ? -12.294 -6.620 -0.182 1.00 97.88 95 PHE A O 1
ATOM 776 N N . GLN A 1 96 ? -13.292 -5.996 1.745 1.00 97.00 96 GLN A N 1
ATOM 777 C CA . GLN A 1 96 ? -14.307 -7.051 1.801 1.00 97.00 96 GLN A CA 1
ATOM 778 C C . GLN A 1 96 ? -13.664 -8.445 1.720 1.00 97.00 96 GLN A C 1
ATOM 780 O O . GLN A 1 96 ? -14.075 -9.294 0.929 1.00 97.00 96 GLN A O 1
ATOM 785 N N . ASP A 1 97 ? -12.615 -8.627 2.524 1.00 94.06 97 ASP A N 1
ATOM 786 C CA . ASP A 1 97 ? -11.759 -9.808 2.587 1.00 94.06 97 ASP A CA 1
ATOM 787 C C . ASP A 1 97 ? -11.233 -10.252 1.206 1.00 94.06 97 ASP A C 1
ATOM 789 O O . ASP A 1 97 ? -10.358 -9.592 0.640 1.00 94.06 97 ASP A O 1
ATOM 793 N N . GLY A 1 98 ? -11.756 -11.350 0.650 1.00 93.56 98 GLY A N 1
ATOM 794 C CA . GLY A 1 98 ? -11.328 -11.904 -0.637 1.00 93.56 98 GLY A CA 1
ATOM 795 C C . GLY A 1 98 ? -11.824 -11.133 -1.861 1.00 93.56 98 GLY A C 1
ATOM 796 O O . GLY A 1 98 ? -11.201 -11.204 -2.920 1.00 93.56 98 GLY A O 1
ATOM 797 N N . ARG A 1 99 ? -12.892 -10.333 -1.735 1.00 97.44 99 ARG A N 1
ATOM 798 C CA . ARG A 1 99 ? -13.586 -9.755 -2.898 1.00 97.44 99 ARG A CA 1
ATOM 799 C C . ARG A 1 99 ? -12.702 -8.835 -3.735 1.00 97.44 99 ARG A C 1
ATOM 801 O O . ARG A 1 99 ? -12.804 -8.824 -4.961 1.00 97.44 99 ARG A O 1
ATOM 808 N N . PHE A 1 100 ? -11.854 -8.025 -3.096 1.00 97.88 100 PHE A N 1
ATOM 809 C CA . PHE A 1 100 ? -10.908 -7.181 -3.826 1.00 97.88 100 PHE A CA 1
ATOM 810 C C . PHE A 1 100 ? -9.938 -8.030 -4.656 1.00 97.88 100 PHE A C 1
ATOM 812 O O . PHE A 1 100 ? -9.699 -7.714 -5.821 1.00 97.88 100 PHE A O 1
ATOM 819 N N . ALA A 1 101 ? -9.401 -9.103 -4.068 1.00 96.12 101 ALA A N 1
ATOM 820 C CA . ALA A 1 101 ? -8.447 -9.988 -4.726 1.00 96.12 101 ALA A CA 1
ATOM 821 C C . ALA A 1 101 ? -9.093 -10.764 -5.882 1.00 96.12 101 ALA A C 1
ATOM 823 O O . ALA A 1 101 ? -8.522 -10.789 -6.968 1.00 96.12 101 ALA A O 1
ATOM 824 N N . GLU A 1 102 ? -10.302 -11.297 -5.688 1.00 97.31 102 GLU A N 1
ATOM 825 C CA . GLU A 1 102 ? -11.100 -11.969 -6.727 1.00 97.31 102 GLU A CA 1
ATOM 826 C C . GLU A 1 102 ? -11.324 -11.054 -7.936 1.00 97.31 102 GLU A C 1
ATOM 828 O O . GLU A 1 102 ? -10.937 -11.373 -9.058 1.00 97.31 102 GLU A O 1
ATOM 833 N N . MET A 1 103 ? -11.835 -9.841 -7.697 1.00 97.69 103 MET A N 1
ATOM 834 C CA . MET A 1 103 ? -12.043 -8.851 -8.757 1.00 97.69 103 MET A CA 1
ATOM 835 C C . MET A 1 103 ? -10.754 -8.483 -9.500 1.00 97.69 103 MET A C 1
ATOM 837 O O . MET A 1 103 ? -10.772 -8.150 -10.690 1.00 97.69 103 MET A O 1
ATOM 841 N N . ALA A 1 104 ? -9.633 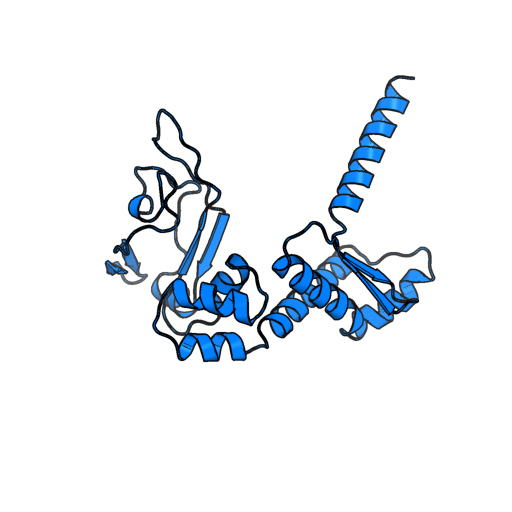-8.467 -8.783 1.00 97.19 104 ALA A N 1
ATOM 842 C CA . ALA A 1 104 ? -8.349 -8.136 -9.364 1.00 97.19 104 ALA A CA 1
ATOM 843 C C . ALA A 1 104 ? -7.753 -9.307 -10.163 1.00 97.19 104 ALA A C 1
ATOM 845 O O . ALA A 1 104 ? -7.079 -9.062 -11.165 1.00 97.19 104 ALA A O 1
ATOM 846 N N . ALA A 1 105 ? -8.027 -10.551 -9.761 1.00 95.88 105 ALA A N 1
ATOM 847 C CA . ALA A 1 105 ? -7.655 -11.764 -10.485 1.00 95.88 105 ALA A CA 1
ATOM 848 C C . ALA A 1 105 ? -8.415 -11.893 -11.816 1.00 95.88 105 ALA A C 1
ATOM 850 O O . ALA A 1 105 ? -7.805 -12.247 -12.826 1.00 95.88 105 ALA A O 1
ATOM 851 N N . ASP A 1 106 ? -9.688 -11.486 -11.840 1.00 96.69 106 ASP A N 1
ATOM 852 C CA . ASP A 1 106 ? -10.528 -11.423 -13.049 1.00 96.69 106 ASP A CA 1
ATOM 853 C C . ASP A 1 106 ? -10.114 -10.310 -14.031 1.00 96.69 106 ASP A C 1
ATOM 855 O O . ASP A 1 106 ? -10.641 -10.199 -15.140 1.00 96.69 106 ASP A O 1
ATOM 859 N N . SER A 1 107 ? -9.170 -9.454 -13.635 1.00 95.88 107 SER A N 1
ATOM 860 C CA . SER A 1 107 ? -8.690 -8.333 -14.438 1.00 95.88 107 SER A CA 1
ATOM 861 C C . SER A 1 107 ? -7.339 -8.631 -15.101 1.00 95.88 107 SER A C 1
ATOM 863 O O . SER A 1 107 ? -6.519 -9.423 -14.627 1.00 95.88 107 SER A O 1
ATOM 865 N N . ALA A 1 108 ? -7.054 -7.930 -16.203 1.00 94.88 108 ALA A N 1
ATOM 866 C CA . ALA A 1 108 ? -5.735 -7.975 -16.831 1.00 94.88 108 ALA A CA 1
ATOM 867 C C . ALA A 1 108 ? -4.647 -7.492 -15.857 1.00 94.88 108 ALA A C 1
ATOM 869 O O . ALA A 1 108 ? -4.815 -6.469 -15.195 1.00 94.88 108 ALA A O 1
ATOM 870 N N . PHE A 1 109 ? -3.510 -8.191 -15.790 1.00 94.69 109 PHE A N 1
ATOM 871 C CA . PHE A 1 109 ? -2.426 -7.808 -14.886 1.00 94.69 109 PHE A CA 1
ATOM 872 C C . PHE A 1 109 ? -1.921 -6.390 -15.185 1.00 94.69 109 PHE A C 1
ATOM 874 O O . PHE A 1 109 ? -1.498 -6.093 -16.301 1.00 94.69 109 PHE A O 1
ATOM 881 N N . GLY A 1 110 ? -1.912 -5.516 -14.179 1.00 93.56 110 GLY A N 1
ATOM 882 C CA . GLY A 1 110 ? -1.228 -4.233 -14.288 1.00 93.56 110 GLY A CA 1
ATOM 883 C C . GLY A 1 110 ? -1.652 -3.209 -13.247 1.00 93.56 110 GLY A C 1
ATOM 884 O O . GLY A 1 110 ? -2.672 -3.343 -12.577 1.00 93.56 110 GLY A O 1
ATOM 885 N N . ILE A 1 111 ? -0.877 -2.126 -13.161 1.00 92.81 111 ILE A N 1
ATOM 886 C CA . ILE A 1 111 ? -1.042 -1.060 -12.162 1.00 92.81 111 ILE A CA 1
ATOM 887 C C . ILE A 1 111 ? -2.404 -0.346 -12.243 1.00 92.81 111 ILE A C 1
ATOM 889 O O . ILE A 1 111 ? -2.890 0.212 -11.264 1.00 92.81 111 ILE A O 1
ATOM 893 N N . LYS A 1 112 ? -3.068 -0.369 -13.404 1.00 94.44 112 LYS A N 1
ATOM 894 C CA . LYS A 1 112 ? -4.374 0.284 -13.582 1.00 94.44 112 LYS A CA 1
ATOM 895 C C . LYS A 1 112 ? -5.500 -0.412 -12.810 1.00 94.44 112 LYS A C 1
ATOM 897 O O . LYS A 1 112 ? -6.445 0.270 -12.421 1.00 94.44 112 LYS A O 1
ATOM 902 N N . VAL A 1 113 ? -5.392 -1.719 -12.557 1.00 97.06 113 VAL A N 1
ATOM 903 C CA . VAL A 1 113 ? -6.413 -2.506 -11.844 1.00 97.06 113 VAL A CA 1
ATOM 904 C C . VAL A 1 113 ? -6.604 -2.023 -10.404 1.00 97.06 113 VAL A C 1
ATOM 906 O O . VAL A 1 113 ? -7.696 -1.542 -10.096 1.00 97.06 113 VAL A O 1
ATOM 909 N N . PRO A 1 114 ? -5.580 -2.030 -9.527 1.00 97.12 114 PRO A N 1
ATOM 910 C CA . PRO A 1 114 ? -5.740 -1.542 -8.159 1.00 97.12 114 PRO A CA 1
ATOM 911 C C . PRO A 1 114 ? -6.124 -0.061 -8.082 1.00 97.12 114 PRO A C 1
ATOM 913 O O . PRO A 1 114 ? -6.810 0.322 -7.142 1.00 97.12 114 PRO A O 1
ATOM 916 N N . LEU A 1 115 ? -5.749 0.777 -9.060 1.00 95.94 115 LEU A N 1
ATOM 917 C CA . LEU A 1 115 ? -6.186 2.183 -9.119 1.00 95.94 115 LEU A CA 1
ATOM 918 C C . LEU A 1 115 ? -7.675 2.336 -9.450 1.00 95.94 115 LEU A C 1
ATOM 920 O O . LEU A 1 115 ? -8.320 3.276 -8.987 1.00 95.94 115 LEU A O 1
ATOM 924 N N . ALA A 1 116 ? -8.221 1.455 -10.288 1.00 97.06 116 ALA A N 1
ATOM 925 C CA . ALA A 1 116 ? -9.646 1.444 -10.591 1.00 97.06 116 ALA A CA 1
ATOM 926 C C . ALA A 1 116 ? -10.441 0.883 -9.404 1.00 97.06 116 ALA A C 1
ATOM 928 O O . ALA A 1 116 ? -11.415 1.499 -8.966 1.00 97.06 116 ALA A O 1
ATOM 929 N N . LEU A 1 117 ? -9.984 -0.239 -8.837 1.00 97.81 117 LEU A N 1
ATOM 930 C CA . LEU A 1 117 ? -10.615 -0.861 -7.675 1.00 97.81 117 LEU A CA 1
ATOM 931 C C . LEU A 1 117 ? -10.541 0.028 -6.430 1.00 97.81 117 LEU A C 1
ATOM 933 O O . LEU A 1 117 ? -11.501 0.048 -5.666 1.00 97.81 117 LEU A O 1
ATOM 937 N N . SER A 1 118 ? -9.491 0.839 -6.253 1.00 97.56 118 SER A N 1
ATOM 938 C CA . SER A 1 118 ? -9.394 1.751 -5.103 1.00 97.56 118 SER A CA 1
ATOM 939 C C . SER A 1 118 ? -10.610 2.670 -4.993 1.00 97.56 118 SER A C 1
ATOM 941 O O . SER A 1 118 ? -11.126 2.886 -3.902 1.00 97.56 118 SER A O 1
ATOM 943 N N . LYS A 1 119 ? -11.117 3.164 -6.130 1.00 96.31 119 LYS A N 1
ATOM 944 C CA . LYS A 1 119 ? -12.325 3.999 -6.176 1.00 96.31 119 LYS A CA 1
ATOM 945 C C . LYS A 1 119 ? -13.568 3.211 -5.774 1.00 96.31 119 LYS A C 1
ATOM 947 O O . LYS A 1 119 ? -14.390 3.724 -5.028 1.00 96.31 119 LYS A O 1
ATOM 952 N N . LYS A 1 120 ? -13.688 1.965 -6.244 1.00 96.75 120 LYS A N 1
ATOM 953 C CA . LYS A 1 120 ? -14.832 1.090 -5.948 1.00 96.75 120 LYS A CA 1
ATOM 954 C C . LYS A 1 120 ? -14.911 0.717 -4.466 1.00 96.75 120 LYS A C 1
ATOM 956 O O . LYS A 1 120 ? -16.003 0.667 -3.916 1.00 96.75 120 LYS A O 1
ATOM 961 N N . PHE A 1 121 ? -13.768 0.460 -3.838 1.00 97.44 121 PHE A N 1
ATOM 962 C CA . PHE A 1 121 ? -13.684 0.060 -2.431 1.00 97.44 121 PHE A CA 1
ATOM 963 C C . PHE A 1 121 ? -13.495 1.253 -1.477 1.00 97.44 121 PHE A C 1
ATOM 965 O O . PHE A 1 121 ? -13.368 1.060 -0.274 1.00 97.44 121 PHE A O 1
ATOM 972 N N . GLY A 1 122 ? -13.450 2.491 -1.986 1.00 97.00 122 GLY A N 1
ATOM 973 C CA . GLY A 1 122 ? -13.234 3.685 -1.160 1.00 97.00 122 GLY A CA 1
ATOM 974 C C . GLY A 1 122 ? -11.860 3.727 -0.480 1.00 97.00 122 GLY A C 1
ATOM 975 O O . GLY A 1 122 ? -11.692 4.407 0.531 1.00 97.00 122 GLY A O 1
ATOM 976 N N . ALA A 1 123 ? -10.882 2.998 -1.021 1.00 97.38 123 ALA A N 1
ATOM 977 C CA . ALA A 1 123 ? -9.537 2.858 -0.486 1.00 97.38 123 ALA A CA 1
ATOM 978 C C . ALA A 1 123 ? -8.559 3.830 -1.161 1.00 97.38 123 ALA A C 1
ATOM 980 O O . ALA A 1 123 ? -8.747 4.277 -2.295 1.00 97.38 123 ALA A O 1
ATOM 981 N N . SER A 1 124 ? -7.455 4.145 -0.480 1.00 96.12 124 SER A N 1
ATOM 982 C CA . SER A 1 124 ? -6.387 4.927 -1.110 1.00 96.12 124 SER A CA 1
ATOM 983 C C . SER A 1 124 ? -5.700 4.108 -2.209 1.00 96.12 124 SER A C 1
ATOM 985 O O . SER A 1 124 ? -5.625 2.876 -2.130 1.00 96.12 124 SER A O 1
ATOM 987 N N . ALA A 1 125 ? -5.135 4.790 -3.209 1.00 94.44 125 ALA A N 1
ATOM 988 C CA . ALA A 1 125 ? -4.342 4.142 -4.256 1.00 94.44 125 ALA A CA 1
ATOM 989 C C . ALA A 1 125 ? -3.207 3.294 -3.656 1.00 94.44 125 ALA A C 1
ATOM 991 O O . ALA A 1 125 ? -3.024 2.142 -4.033 1.00 94.44 125 ALA A O 1
ATOM 992 N N . TYR A 1 126 ? -2.499 3.835 -2.660 1.00 93.44 126 TYR A N 1
ATOM 993 C CA . TYR A 1 126 ? -1.416 3.135 -1.971 1.00 93.44 126 TYR A CA 1
ATOM 994 C C . TYR A 1 126 ? -1.893 1.866 -1.246 1.00 93.44 126 TYR A C 1
ATOM 996 O O . TYR A 1 126 ? -1.290 0.807 -1.408 1.00 93.44 126 TYR A O 1
ATOM 1004 N N . ALA A 1 127 ? -2.983 1.943 -0.472 1.00 95.12 127 ALA A N 1
ATOM 1005 C CA . ALA A 1 127 ? -3.518 0.771 0.221 1.00 95.12 127 ALA A CA 1
ATOM 1006 C C . ALA A 1 127 ? -3.964 -0.316 -0.768 1.00 95.12 127 ALA A C 1
ATOM 1008 O O . ALA A 1 127 ? -3.669 -1.487 -0.556 1.00 95.12 127 ALA A O 1
ATOM 1009 N N . SER A 1 128 ? -4.598 0.089 -1.871 1.00 97.62 128 SER A N 1
ATOM 1010 C CA . SER A 1 128 ? -5.091 -0.830 -2.903 1.00 97.62 128 SER A CA 1
ATOM 1011 C C . SER A 1 128 ? -3.955 -1.514 -3.663 1.00 97.62 128 SER A C 1
ATOM 1013 O O . SER A 1 128 ? -4.045 -2.700 -3.949 1.00 97.62 128 SER A O 1
ATOM 1015 N N . MET A 1 129 ? -2.858 -0.801 -3.951 1.00 96.81 129 MET A N 1
ATOM 1016 C CA . MET A 1 129 ? -1.646 -1.404 -4.528 1.00 96.81 129 MET A CA 1
ATOM 1017 C C . MET A 1 129 ? -1.053 -2.470 -3.616 1.00 96.81 129 MET A C 1
ATOM 1019 O O . MET A 1 129 ? -0.680 -3.545 -4.079 1.00 96.81 129 MET A O 1
ATOM 1023 N N . ARG A 1 130 ? -0.963 -2.162 -2.318 1.00 95.62 130 ARG A N 1
ATOM 1024 C CA . ARG A 1 130 ? -0.404 -3.079 -1.329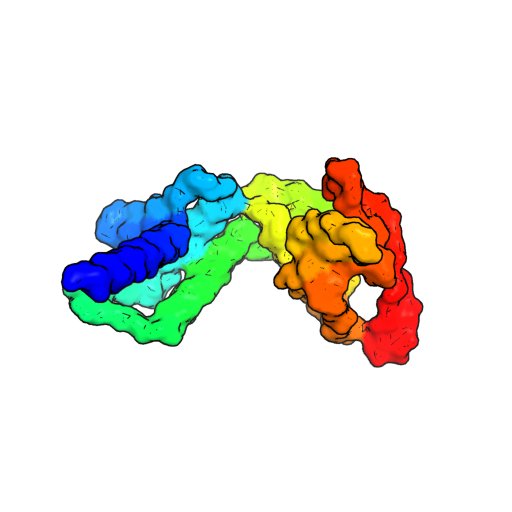 1.00 95.62 130 ARG A CA 1
ATOM 1025 C C . ARG A 1 130 ? -1.244 -4.349 -1.228 1.00 95.62 130 ARG A C 1
ATOM 1027 O O . ARG A 1 130 ? -0.686 -5.436 -1.306 1.00 95.62 130 ARG A O 1
ATOM 1034 N N . GLU A 1 131 ? -2.565 -4.209 -1.115 1.00 96.31 131 GLU A N 1
ATOM 1035 C CA . GLU A 1 131 ? -3.472 -5.361 -1.058 1.00 96.31 131 GLU A CA 1
ATOM 1036 C C . GLU A 1 131 ? -3.414 -6.187 -2.348 1.00 96.31 131 GLU A C 1
ATOM 1038 O O . GLU A 1 131 ? -3.304 -7.411 -2.301 1.00 96.31 131 GLU A O 1
ATOM 1043 N N . TYR A 1 132 ? -3.379 -5.513 -3.502 1.00 97.50 132 TYR A N 1
ATOM 1044 C CA . TYR A 1 132 ? -3.285 -6.158 -4.810 1.00 97.50 132 TYR A CA 1
ATOM 1045 C C . TYR A 1 132 ? -2.033 -7.015 -4.978 1.00 97.50 132 TYR A C 1
ATOM 1047 O O . TYR A 1 132 ? -2.122 -8.094 -5.557 1.00 97.50 132 TYR A O 1
ATOM 1055 N N . VAL A 1 133 ? -0.880 -6.553 -4.484 1.00 97.44 133 VAL A N 1
ATOM 1056 C CA . VAL A 1 133 ? 0.371 -7.323 -4.529 1.00 97.44 133 VAL A CA 1
ATOM 1057 C C . VAL A 1 133 ? 0.378 -8.429 -3.479 1.00 97.44 133 VAL A C 1
ATOM 1059 O O . VAL A 1 133 ? 0.737 -9.561 -3.792 1.00 97.44 133 VAL A O 1
ATOM 1062 N N . ARG A 1 134 ? -0.047 -8.132 -2.248 1.00 95.19 134 ARG A N 1
ATOM 1063 C CA . ARG A 1 134 ? -0.053 -9.082 -1.128 1.00 95.19 134 ARG A CA 1
ATOM 1064 C C . ARG A 1 134 ? -0.885 -10.330 -1.408 1.00 95.19 134 ARG A C 1
ATOM 1066 O O . ARG A 1 134 ? -0.487 -11.425 -1.023 1.00 95.19 134 ARG A O 1
ATOM 1073 N N . ARG A 1 135 ? -2.042 -10.156 -2.048 1.00 95.12 135 ARG A N 1
ATOM 1074 C CA . ARG A 1 135 ? -2.973 -11.241 -2.387 1.00 95.12 135 ARG A CA 1
ATOM 1075 C C . ARG A 1 135 ? -2.795 -11.760 -3.815 1.00 95.12 135 ARG A C 1
ATOM 1077 O O . ARG A 1 135 ? -3.578 -12.599 -4.243 1.00 95.12 135 ARG A O 1
ATOM 1084 N N . ASN A 1 136 ? -1.808 -11.266 -4.566 1.00 95.88 136 ASN A N 1
ATOM 1085 C CA . ASN A 1 136 ? -1.607 -11.721 -5.936 1.00 95.88 136 ASN A CA 1
ATOM 1086 C C . ASN A 1 136 ? -1.022 -13.131 -5.969 1.00 95.88 136 ASN A C 1
ATOM 1088 O O . ASN A 1 136 ? -0.024 -13.419 -5.307 1.00 95.88 136 ASN A O 1
ATOM 1092 N N . GLU A 1 137 ? -1.585 -13.973 -6.826 1.00 94.00 137 GLU A N 1
ATOM 1093 C CA . GLU A 1 137 ? -1.033 -15.295 -7.117 1.00 94.00 137 GLU A CA 1
ATOM 1094 C C . GLU A 1 137 ? 0.103 -15.242 -8.145 1.00 94.00 137 GLU A C 1
ATOM 1096 O O . GLU A 1 137 ? 0.813 -16.224 -8.324 1.00 94.00 137 GLU A O 1
ATOM 1101 N N . ARG A 1 138 ? 0.311 -14.110 -8.830 1.00 94.31 138 ARG A N 1
ATOM 1102 C CA . ARG A 1 138 ? 1.436 -13.923 -9.759 1.00 94.31 138 ARG A CA 1
ATOM 1103 C C . ARG A 1 138 ? 2.663 -13.391 -9.008 1.00 94.31 138 ARG A C 1
ATOM 1105 O O . ARG A 1 138 ? 2.501 -12.620 -8.064 1.00 94.31 138 ARG A O 1
ATOM 1112 N N . PRO A 1 139 ? 3.896 -13.724 -9.436 1.00 94.31 139 PRO A N 1
ATOM 1113 C CA . PRO A 1 139 ? 5.106 -13.148 -8.860 1.00 94.31 139 PRO A CA 1
ATOM 1114 C C . PRO A 1 139 ? 5.238 -11.672 -9.262 1.00 94.31 139 PRO A C 1
ATOM 1116 O O . PRO A 1 139 ? 5.835 -11.339 -10.281 1.00 94.31 139 PRO A O 1
ATOM 1119 N N . CYS A 1 140 ? 4.681 -10.779 -8.449 1.00 95.38 140 CYS A N 1
ATOM 1120 C CA . CYS A 1 140 ? 4.765 -9.333 -8.631 1.00 95.38 140 CYS A CA 1
ATOM 1121 C C . CYS A 1 140 ? 5.234 -8.591 -7.374 1.00 95.38 140 CYS A C 1
ATOM 1123 O O . CYS A 1 140 ? 5.159 -9.112 -6.256 1.00 95.38 140 CYS A O 1
ATOM 1125 N N . ALA A 1 141 ? 5.662 -7.346 -7.574 1.00 95.44 141 ALA A N 1
ATOM 1126 C CA . ALA A 1 141 ? 6.084 -6.420 -6.534 1.00 95.44 141 ALA A CA 1
ATOM 1127 C C . ALA A 1 141 ? 5.543 -5.011 -6.816 1.00 95.44 141 ALA A C 1
ATOM 1129 O O . ALA A 1 141 ? 5.278 -4.652 -7.965 1.00 95.44 141 ALA A O 1
ATOM 1130 N N . VAL A 1 142 ? 5.420 -4.196 -5.769 1.00 95.50 142 VAL A N 1
ATOM 1131 C CA . VAL A 1 142 ? 5.229 -2.747 -5.897 1.00 95.50 142 VAL A CA 1
ATOM 1132 C C . VAL A 1 142 ? 6.268 -2.026 -5.052 1.00 95.50 142 VAL A C 1
ATOM 1134 O O . VAL A 1 142 ? 6.430 -2.294 -3.860 1.00 95.50 142 VAL A O 1
ATOM 1137 N N . ILE A 1 143 ? 6.973 -1.097 -5.691 1.00 94.81 143 ILE A N 1
ATOM 1138 C CA . ILE A 1 143 ? 7.977 -0.241 -5.066 1.00 94.81 143 ILE A CA 1
ATOM 1139 C C . ILE A 1 143 ? 7.371 1.152 -4.959 1.00 94.81 143 ILE A C 1
ATOM 1141 O O . ILE A 1 143 ? 6.934 1.732 -5.953 1.00 94.81 143 ILE A O 1
ATOM 1145 N N . VAL A 1 144 ? 7.315 1.682 -3.743 1.00 93.62 144 VAL A N 1
ATOM 1146 C CA . VAL A 1 144 ? 6.742 2.996 -3.461 1.00 93.62 144 VAL A CA 1
ATOM 1147 C C . VAL A 1 144 ? 7.863 3.930 -3.063 1.00 93.62 144 VAL A C 1
ATOM 1149 O O . VAL A 1 144 ? 8.592 3.671 -2.105 1.00 93.62 144 VAL A O 1
ATOM 1152 N N . LEU A 1 145 ? 7.970 5.031 -3.796 1.00 94.50 145 LEU A N 1
ATOM 1153 C CA . LEU A 1 145 ? 8.964 6.067 -3.574 1.00 94.50 145 LEU A CA 1
ATOM 1154 C C . LEU A 1 145 ? 8.312 7.326 -2.981 1.00 94.50 145 LEU A C 1
ATOM 1156 O O . LEU A 1 145 ? 7.101 7.540 -3.105 1.00 94.50 145 LEU A O 1
ATOM 1160 N N . ASN A 1 146 ? 9.111 8.157 -2.321 1.00 93.75 146 ASN A N 1
ATOM 1161 C CA . ASN A 1 146 ? 8.718 9.505 -1.917 1.00 93.75 146 ASN A CA 1
ATOM 1162 C C . ASN A 1 146 ? 8.592 10.429 -3.145 1.00 93.75 146 ASN A C 1
ATOM 1164 O O . ASN A 1 146 ? 9.083 10.094 -4.226 1.00 93.75 146 ASN A O 1
ATOM 1168 N N . PRO A 1 147 ? 7.939 11.599 -3.020 1.00 90.88 147 PRO A N 1
ATOM 1169 C CA . PRO A 1 147 ? 7.956 12.599 -4.083 1.00 90.88 147 PRO A CA 1
ATOM 1170 C C . PRO A 1 147 ? 9.382 12.869 -4.579 1.00 90.88 147 PRO A C 1
ATOM 1172 O O . PRO A 1 147 ? 10.322 12.918 -3.790 1.00 90.88 147 PRO A O 1
ATOM 1175 N N . VAL A 1 148 ? 9.537 12.979 -5.897 1.00 91.81 148 VAL A N 1
ATOM 1176 C CA . VAL A 1 148 ? 10.846 13.161 -6.531 1.00 91.81 148 VAL A CA 1
ATOM 1177 C C . VAL A 1 148 ? 11.355 14.570 -6.261 1.00 91.81 148 VAL A C 1
ATOM 1179 O O . VAL A 1 148 ? 10.648 15.548 -6.500 1.00 91.81 148 VAL A O 1
ATOM 1182 N N . GLU A 1 149 ? 12.607 14.663 -5.840 1.00 91.44 149 GLU A N 1
ATOM 1183 C CA . GLU A 1 149 ? 13.346 15.909 -5.701 1.00 91.44 149 GLU A CA 1
ATOM 1184 C C . GLU A 1 149 ? 14.289 16.079 -6.895 1.00 91.44 149 GLU A C 1
ATOM 1186 O O . GLU A 1 149 ? 14.982 15.145 -7.308 1.00 91.44 149 GLU A O 1
ATOM 1191 N N . ILE A 1 150 ? 14.320 17.279 -7.477 1.00 89.56 150 ILE A N 1
ATOM 1192 C CA . ILE A 1 150 ? 15.252 17.607 -8.560 1.00 89.56 150 ILE A CA 1
ATOM 1193 C C . ILE A 1 150 ? 16.533 18.155 -7.938 1.00 89.56 150 ILE A C 1
ATOM 1195 O O . ILE A 1 150 ? 16.516 19.193 -7.279 1.00 89.56 150 ILE A O 1
ATOM 1199 N N . CYS A 1 151 ? 17.648 17.460 -8.159 1.00 85.88 151 CYS A N 1
ATOM 1200 C CA . CYS A 1 151 ? 18.951 17.828 -7.610 1.00 85.88 151 CYS A CA 1
ATOM 1201 C C . CYS A 1 151 ? 19.919 18.215 -8.742 1.00 85.88 151 CYS A C 1
ATOM 1203 O O . CYS A 1 151 ? 19.977 17.489 -9.734 1.00 85.88 151 CYS A O 1
ATOM 1205 N N . PRO A 1 152 ? 20.742 19.274 -8.600 1.00 82.38 152 PRO A N 1
ATOM 1206 C CA . PRO A 1 152 ? 21.685 19.689 -9.645 1.00 82.38 152 PRO A CA 1
ATOM 1207 C C . PRO A 1 152 ? 22.716 18.621 -10.042 1.00 82.38 152 PRO A C 1
ATOM 1209 O O . PRO A 1 152 ? 23.072 18.523 -11.210 1.00 82.38 152 PRO A O 1
ATOM 1212 N N . VAL A 1 153 ? 23.183 17.814 -9.082 1.00 82.44 153 VAL A N 1
ATOM 1213 C CA . VAL A 1 153 ? 24.271 16.837 -9.294 1.00 82.44 153 VAL A CA 1
ATOM 1214 C C . VAL A 1 153 ? 23.745 15.486 -9.785 1.00 82.44 153 VAL A C 1
ATOM 1216 O O . VAL A 1 153 ? 24.239 14.944 -10.764 1.00 82.44 153 VAL A O 1
ATOM 1219 N N . LEU A 1 154 ? 22.719 14.946 -9.122 1.00 80.38 154 LEU A N 1
ATOM 1220 C CA . LEU A 1 154 ? 22.165 13.615 -9.423 1.00 80.38 154 LEU A CA 1
ATOM 1221 C C . LEU A 1 154 ? 21.023 13.657 -10.453 1.00 80.38 154 LEU A C 1
ATOM 1223 O O . LEU A 1 154 ? 20.534 12.623 -10.904 1.00 80.38 154 LEU A O 1
ATOM 1227 N N . GLY A 1 155 ? 20.560 14.856 -10.814 1.00 84.56 155 GLY A N 1
ATOM 1228 C CA . GLY A 1 155 ? 19.458 15.111 -11.740 1.00 84.56 155 GLY A CA 1
ATOM 1229 C C . GLY A 1 155 ? 18.070 14.806 -11.169 1.00 84.56 155 GLY A C 1
ATOM 1230 O O . GLY A 1 155 ? 17.145 15.589 -11.372 1.00 84.56 155 GLY A O 1
ATOM 1231 N N . MET A 1 156 ? 17.910 13.696 -10.451 1.00 91.38 156 MET A N 1
ATOM 1232 C CA . MET A 1 156 ? 16.751 13.418 -9.606 1.00 91.38 156 MET A CA 1
ATOM 1233 C C . MET A 1 156 ? 17.159 12.573 -8.403 1.00 91.38 156 MET A C 1
ATOM 1235 O O . MET A 1 156 ? 18.134 11.824 -8.471 1.00 91.38 156 MET A O 1
ATOM 1239 N N . ARG A 1 157 ? 16.388 12.669 -7.326 1.00 93.56 157 ARG A N 1
ATOM 1240 C CA . ARG A 1 157 ? 16.507 11.802 -6.161 1.00 93.56 157 ARG A CA 1
ATOM 1241 C C . ARG A 1 157 ? 15.124 11.521 -5.603 1.00 93.56 157 ARG A C 1
ATOM 1243 O O . ARG A 1 157 ? 14.299 12.420 -5.477 1.00 93.56 157 ARG A O 1
ATOM 1250 N N . SER A 1 158 ? 14.866 10.271 -5.255 1.00 94.44 158 SER A N 1
ATOM 1251 C CA . SER A 1 158 ? 13.629 9.881 -4.594 1.00 94.44 158 SER A CA 1
ATOM 1252 C C . SER A 1 158 ? 13.909 8.795 -3.565 1.00 94.44 158 SER A C 1
ATOM 1254 O O . SER A 1 158 ? 14.510 7.770 -3.881 1.00 94.44 158 SER A O 1
ATOM 1256 N N . GLY A 1 159 ? 13.525 9.043 -2.314 1.00 95.00 159 GLY A N 1
ATOM 1257 C CA . GLY A 1 159 ? 13.719 8.082 -1.230 1.00 95.00 159 GLY A CA 1
ATOM 1258 C C . GLY A 1 159 ? 12.795 6.875 -1.371 1.00 95.00 159 GLY A C 1
ATOM 1259 O O . GLY A 1 159 ? 11.602 7.029 -1.648 1.00 95.00 159 GLY A O 1
ATOM 1260 N N . LEU A 1 160 ? 13.328 5.678 -1.140 1.00 94.94 160 LEU A N 1
ATOM 1261 C CA . LEU A 1 160 ? 12.545 4.458 -1.031 1.00 94.94 160 LEU A CA 1
ATOM 1262 C C . LEU A 1 160 ? 11.643 4.556 0.202 1.00 94.94 160 LEU A C 1
ATOM 1264 O O . LEU A 1 160 ? 12.113 4.709 1.327 1.00 94.94 160 LEU A O 1
ATOM 1268 N N . ARG A 1 161 ? 10.328 4.474 -0.004 1.00 94.31 161 ARG A N 1
ATOM 1269 C CA . ARG A 1 161 ? 9.353 4.569 1.085 1.00 94.31 161 ARG A CA 1
ATOM 1270 C C . ARG A 1 161 ? 8.959 3.193 1.593 1.00 94.31 161 ARG A C 1
ATOM 1272 O O . ARG A 1 161 ? 8.944 2.970 2.801 1.00 94.31 161 ARG A O 1
ATOM 1279 N N . ARG A 1 162 ? 8.560 2.300 0.684 1.00 93.19 162 ARG A N 1
ATOM 1280 C CA . ARG A 1 162 ? 8.076 0.945 0.990 1.00 93.19 162 ARG A CA 1
ATOM 1281 C C . ARG A 1 162 ? 8.242 0.021 -0.210 1.00 93.19 162 ARG A C 1
ATOM 1283 O O . ARG A 1 162 ? 8.239 0.469 -1.353 1.00 93.19 162 ARG A O 1
ATOM 1290 N N . VAL A 1 163 ? 8.288 -1.272 0.079 1.00 94.69 163 VAL A N 1
ATOM 1291 C CA . VAL A 1 163 ? 8.252 -2.357 -0.899 1.00 94.69 163 VAL A CA 1
ATOM 1292 C C . VAL A 1 163 ? 7.229 -3.370 -0.403 1.00 94.69 163 VAL A C 1
ATOM 1294 O O . VAL A 1 163 ? 7.287 -3.759 0.761 1.00 94.69 163 VAL A O 1
ATOM 1297 N N . GLU A 1 164 ? 6.303 -3.783 -1.263 1.00 95.94 164 GLU A N 1
ATOM 1298 C CA . GLU A 1 164 ? 5.467 -4.963 -1.015 1.00 95.94 164 GLU A CA 1
ATOM 1299 C C . GLU A 1 164 ? 5.790 -6.002 -2.088 1.00 95.94 164 GLU A C 1
ATOM 1301 O O . GLU A 1 164 ? 5.899 -5.669 -3.273 1.00 95.94 164 GLU A O 1
ATOM 1306 N N . LEU A 1 165 ? 5.942 -7.253 -1.666 1.00 96.62 165 LEU A N 1
ATOM 1307 C CA . LEU A 1 165 ? 6.259 -8.388 -2.521 1.00 96.62 165 LEU A CA 1
ATOM 1308 C C . LEU A 1 165 ? 5.139 -9.418 -2.381 1.00 96.62 165 LEU A C 1
ATOM 1310 O O . LEU A 1 165 ? 4.717 -9.721 -1.267 1.00 96.62 165 LEU A O 1
ATOM 1314 N N . SER A 1 166 ? 4.668 -9.961 -3.500 1.00 96.94 166 SER A N 1
ATOM 1315 C CA . SER A 1 166 ? 3.734 -11.093 -3.472 1.00 96.94 166 SER A CA 1
ATOM 1316 C C . SER A 1 166 ? 4.422 -12.357 -2.930 1.00 96.94 166 SER A C 1
ATOM 1318 O O . SER A 1 166 ? 5.648 -12.492 -3.061 1.00 96.94 166 SER A O 1
ATOM 1320 N N . PRO A 1 167 ? 3.665 -13.331 -2.392 1.00 96.12 167 PRO A N 1
ATOM 1321 C CA . PRO A 1 167 ? 4.235 -14.576 -1.877 1.00 96.12 167 PRO A CA 1
ATOM 1322 C C . PRO A 1 167 ? 5.091 -15.327 -2.907 1.00 96.12 167 PRO A C 1
ATOM 1324 O O . PRO A 1 167 ? 6.190 -15.789 -2.591 1.00 96.12 167 PRO A O 1
ATOM 1327 N N . LEU A 1 168 ? 4.639 -15.412 -4.166 1.00 95.62 168 LEU A N 1
ATOM 1328 C CA . LEU A 1 168 ? 5.415 -16.076 -5.219 1.00 95.62 168 LEU A CA 1
ATOM 1329 C C . LEU A 1 168 ? 6.650 -15.278 -5.637 1.00 95.62 168 LEU A C 1
ATOM 1331 O O . LEU A 1 168 ? 7.672 -15.884 -5.962 1.00 95.62 168 LEU A O 1
ATOM 1335 N N . PHE A 1 169 ? 6.596 -13.944 -5.590 1.00 96.25 169 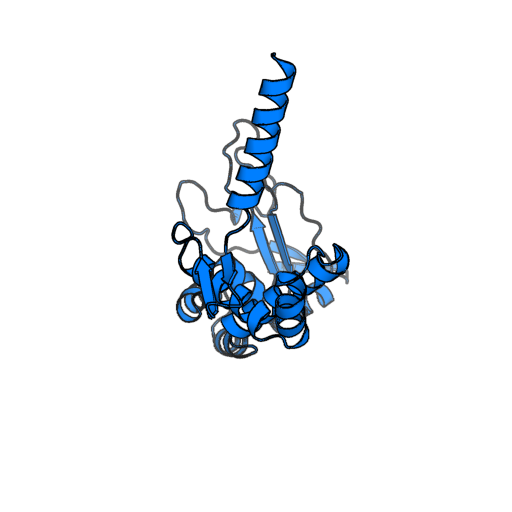PHE A N 1
ATOM 1336 C CA . PHE A 1 169 ? 7.778 -13.124 -5.837 1.00 96.25 169 PHE A CA 1
ATOM 1337 C C . PHE A 1 169 ? 8.845 -13.380 -4.769 1.00 96.25 169 PHE A C 1
ATOM 1339 O O . PHE A 1 169 ? 9.989 -13.668 -5.108 1.00 96.25 169 PHE A O 1
ATOM 1346 N N . GLN A 1 170 ? 8.472 -13.370 -3.485 1.00 95.62 170 GLN A N 1
ATOM 1347 C CA . GLN A 1 170 ? 9.398 -13.678 -2.386 1.00 95.62 170 GLN A CA 1
ATOM 1348 C C . GLN A 1 170 ? 9.952 -15.102 -2.477 1.00 95.62 170 GLN A C 1
ATOM 1350 O O . GLN A 1 170 ? 11.131 -15.343 -2.199 1.00 95.62 170 GLN A O 1
ATOM 1355 N N . LYS A 1 171 ? 9.122 -16.065 -2.893 1.00 95.19 171 LYS A N 1
ATOM 1356 C CA . LYS A 1 171 ? 9.571 -17.442 -3.112 1.00 95.19 171 LYS A CA 1
ATOM 1357 C C . LYS A 1 171 ? 10.658 -17.495 -4.187 1.00 95.19 171 LYS A C 1
ATOM 1359 O O . LYS A 1 171 ? 11.709 -18.074 -3.921 1.00 95.19 171 LYS A O 1
ATOM 1364 N N . ARG A 1 172 ? 10.429 -16.846 -5.335 1.00 94.81 172 ARG A N 1
ATOM 1365 C CA . ARG A 1 172 ? 11.317 -16.870 -6.508 1.00 94.81 172 ARG A CA 1
ATOM 1366 C C . ARG A 1 172 ? 12.575 -16.011 -6.354 1.00 94.81 172 ARG A C 1
ATOM 1368 O O . ARG A 1 172 ? 13.675 -16.516 -6.534 1.00 94.81 172 ARG A O 1
ATOM 1375 N N . PHE A 1 173 ? 12.417 -14.739 -6.005 1.00 94.12 173 PHE A N 1
ATOM 1376 C CA . PHE A 1 173 ? 13.500 -13.748 -5.983 1.00 94.12 173 PHE A CA 1
ATOM 1377 C C . PHE A 1 173 ? 14.038 -13.478 -4.572 1.00 94.12 173 PHE A C 1
ATOM 1379 O O . PHE A 1 173 ? 15.173 -13.050 -4.410 1.00 94.12 173 PHE A O 1
ATOM 1386 N N . GLY A 1 174 ? 13.257 -13.763 -3.525 1.00 92.25 174 GLY A N 1
ATOM 1387 C CA . GLY A 1 174 ? 13.630 -13.418 -2.151 1.00 92.25 174 GLY A CA 1
ATOM 1388 C C . GLY A 1 174 ? 13.378 -11.952 -1.836 1.00 92.25 174 GLY A C 1
ATOM 1389 O O . GLY A 1 174 ? 12.373 -11.380 -2.258 1.00 92.25 174 GLY A O 1
ATOM 1390 N N . GLU A 1 175 ? 14.271 -11.368 -1.045 1.00 88.50 175 GLU A N 1
ATOM 1391 C CA . GLU A 1 175 ? 14.245 -9.942 -0.742 1.00 88.50 175 GLU A CA 1
ATOM 1392 C C . GLU A 1 175 ? 14.907 -9.144 -1.866 1.00 88.50 175 GLU A C 1
ATOM 1394 O O . GLU A 1 175 ? 15.956 -9.524 -2.386 1.00 88.50 175 GLU A O 1
ATOM 1399 N N . LEU A 1 176 ? 14.317 -8.000 -2.215 1.00 88.44 176 LEU A N 1
ATOM 1400 C CA . LEU A 1 176 ? 14.928 -7.074 -3.162 1.00 88.44 176 LEU A CA 1
ATOM 1401 C C . LEU A 1 176 ? 15.930 -6.174 -2.442 1.00 88.44 176 LEU A C 1
ATOM 1403 O O . LEU A 1 176 ? 15.556 -5.375 -1.583 1.00 88.44 176 LEU A O 1
ATOM 1407 N N . LYS A 1 177 ? 17.197 -6.252 -2.853 1.00 86.88 177 LYS A N 1
ATOM 1408 C CA . LYS A 1 177 ? 18.251 -5.329 -2.416 1.00 86.88 177 LYS A CA 1
ATOM 1409 C C . LYS A 1 177 ? 18.127 -4.012 -3.179 1.00 86.88 177 LYS A C 1
ATOM 1411 O O . LYS A 1 177 ? 18.804 -3.796 -4.180 1.00 86.88 177 LYS A O 1
ATOM 1416 N N . LEU A 1 178 ? 17.215 -3.155 -2.732 1.00 89.62 178 LEU A N 1
ATOM 1417 C CA . LEU A 1 178 ? 17.024 -1.823 -3.301 1.00 89.62 178 LEU A CA 1
ATOM 1418 C C . LEU A 1 178 ? 17.852 -0.780 -2.543 1.00 89.62 178 LEU A C 1
ATOM 1420 O O . LEU A 1 178 ? 17.969 -0.870 -1.320 1.00 89.62 178 LEU A O 1
ATOM 1424 N N . PRO A 1 179 ? 18.403 0.229 -3.240 1.00 90.38 179 PRO A N 1
ATOM 1425 C CA . PRO A 1 179 ? 19.052 1.347 -2.574 1.00 90.38 179 PRO A CA 1
ATOM 1426 C C . PRO A 1 179 ? 18.025 2.171 -1.788 1.00 90.38 179 PRO A C 1
ATOM 1428 O O . PRO A 1 179 ? 16.851 2.248 -2.154 1.00 90.38 179 PRO A O 1
ATOM 1431 N N . GLU A 1 180 ? 18.483 2.863 -0.743 1.00 92.56 180 GLU A N 1
ATOM 1432 C CA . GLU A 1 180 ? 17.640 3.796 0.021 1.00 92.56 180 GLU A CA 1
ATOM 1433 C C . GLU A 1 180 ? 17.088 4.938 -0.845 1.00 92.56 180 GLU A C 1
ATOM 1435 O O . GLU A 1 180 ? 16.068 5.540 -0.515 1.00 92.56 180 GLU A O 1
ATOM 1440 N N . HIS A 1 181 ? 17.768 5.251 -1.950 1.00 93.56 181 HIS A N 1
ATOM 1441 C CA . HIS A 1 181 ? 17.395 6.312 -2.870 1.00 93.56 181 HIS A CA 1
ATOM 1442 C C . HIS A 1 181 ? 17.498 5.831 -4.315 1.00 93.56 181 HIS A C 1
ATOM 1444 O O . HIS A 1 181 ? 18.467 5.181 -4.702 1.00 93.56 181 HIS A O 1
ATOM 1450 N N . VAL A 1 182 ? 16.506 6.204 -5.117 1.00 93.56 182 VAL A N 1
ATOM 1451 C CA . VAL A 1 182 ? 16.516 6.074 -6.572 1.00 93.56 182 VAL A CA 1
ATOM 1452 C C . VAL A 1 182 ? 16.967 7.411 -7.156 1.00 93.56 182 VAL A C 1
ATOM 1454 O O . VAL A 1 182 ? 16.329 8.441 -6.930 1.00 93.56 182 VAL A O 1
ATOM 1457 N N . ASP A 1 183 ? 18.068 7.393 -7.898 1.00 93.31 183 ASP A N 1
ATOM 1458 C CA . ASP A 1 183 ? 18.584 8.516 -8.683 1.00 93.31 183 ASP A CA 1
ATOM 1459 C C . ASP A 1 183 ? 18.639 8.149 -10.175 1.00 93.31 183 ASP A C 1
ATOM 1461 O O . ASP A 1 183 ? 18.164 7.085 -10.568 1.00 93.31 183 ASP A O 1
ATOM 1465 N N . ARG A 1 184 ? 19.188 9.026 -11.028 1.00 90.00 184 ARG A N 1
ATOM 1466 C CA . ARG A 1 184 ? 19.273 8.784 -12.481 1.00 90.00 184 ARG A CA 1
ATOM 1467 C C . ARG A 1 184 ? 20.146 7.595 -12.892 1.00 90.00 184 ARG A C 1
ATOM 1469 O O . ARG A 1 184 ? 20.009 7.151 -14.026 1.00 90.00 184 ARG A O 1
ATOM 1476 N N . LEU A 1 185 ? 21.046 7.121 -12.033 1.00 89.62 185 LEU A N 1
ATOM 1477 C CA . LEU A 1 185 ? 21.910 5.972 -12.321 1.00 89.62 185 LEU A CA 1
ATOM 1478 C C . LEU A 1 185 ? 21.223 4.648 -11.968 1.00 89.62 185 LEU A C 1
ATOM 1480 O O . LEU A 1 185 ? 21.658 3.586 -12.408 1.00 89.62 185 LEU A O 1
ATOM 1484 N N . SER A 1 186 ? 20.148 4.699 -11.179 1.00 90.88 186 SER A N 1
ATOM 1485 C CA . SER A 1 186 ? 19.358 3.521 -10.847 1.00 90.88 186 SER A CA 1
ATOM 1486 C C . SER A 1 186 ? 18.620 2.981 -12.080 1.00 90.88 186 SER A C 1
ATOM 1488 O O . SER A 1 186 ? 17.959 3.754 -12.774 1.00 90.88 186 SER A O 1
ATOM 1490 N N . PRO A 1 187 ? 18.579 1.653 -12.294 1.00 90.06 187 PRO A N 1
ATOM 1491 C CA . PRO A 1 187 ? 17.702 1.038 -13.295 1.00 90.06 187 PRO A CA 1
ATOM 1492 C C . PRO A 1 187 ? 16.214 1.366 -13.091 1.00 90.06 187 PRO A C 1
ATOM 1494 O O . PRO A 1 187 ? 15.424 1.318 -14.028 1.00 90.06 187 PRO A O 1
ATOM 1497 N N . LEU A 1 188 ? 15.814 1.733 -11.866 1.00 91.88 188 LEU A N 1
ATOM 1498 C CA . LEU A 1 188 ? 14.442 2.141 -11.569 1.00 91.88 188 LEU A CA 1
ATOM 1499 C C . LEU A 1 188 ? 14.103 3.548 -12.083 1.00 91.88 188 LEU A C 1
ATOM 1501 O O . LEU A 1 188 ? 12.927 3.914 -12.117 1.00 91.88 188 LEU A O 1
ATOM 1505 N N . ALA A 1 189 ? 15.106 4.334 -12.488 1.00 91.19 189 ALA A N 1
ATOM 1506 C CA . ALA A 1 189 ? 14.938 5.721 -12.900 1.00 91.19 189 ALA A CA 1
ATOM 1507 C C . ALA A 1 189 ? 13.963 5.898 -14.062 1.00 91.19 189 ALA A C 1
ATOM 1509 O O . ALA A 1 189 ? 13.181 6.847 -14.075 1.00 91.19 189 ALA A O 1
ATOM 1510 N N . GLU A 1 190 ? 13.978 4.967 -15.015 1.00 90.31 190 GLU A N 1
ATOM 1511 C CA . GLU A 1 190 ? 13.141 5.013 -16.217 1.00 90.31 190 GLU A CA 1
ATOM 1512 C C . GLU A 1 190 ? 11.643 4.900 -15.899 1.00 90.31 190 GLU A C 1
ATOM 1514 O O . GLU A 1 190 ? 10.791 5.416 -16.630 1.00 90.31 190 GLU A O 1
ATOM 1519 N N . PHE A 1 191 ? 11.315 4.277 -14.765 1.00 91.75 191 PHE A N 1
ATOM 1520 C CA . PHE A 1 191 ? 9.944 4.089 -14.307 1.00 91.75 191 PHE A CA 1
ATOM 1521 C C . PHE A 1 191 ? 9.424 5.267 -13.481 1.00 91.75 191 PHE A C 1
ATOM 1523 O O . PHE A 1 191 ? 8.217 5.342 -13.236 1.00 91.75 191 PHE A O 1
ATOM 1530 N N . VAL A 1 192 ? 10.290 6.208 -13.091 1.00 91.38 192 VAL A N 1
ATOM 1531 C CA . VAL A 1 192 ? 9.911 7.404 -12.336 1.00 91.38 192 VAL A CA 1
ATOM 1532 C C . VAL A 1 192 ? 9.409 8.485 -13.303 1.00 91.38 192 VAL A C 1
ATOM 1534 O O . VAL A 1 192 ? 10.171 8.979 -14.136 1.00 91.38 192 VAL A O 1
ATOM 1537 N N . PRO A 1 193 ? 8.130 8.898 -13.232 1.00 90.12 193 PRO A N 1
ATOM 1538 C CA . PRO A 1 193 ? 7.628 9.933 -14.121 1.00 90.12 193 PRO A CA 1
ATOM 1539 C C . PRO A 1 193 ? 8.217 11.306 -13.755 1.00 90.12 193 PRO A C 1
ATOM 1541 O O . PRO A 1 193 ? 8.071 11.784 -12.633 1.00 90.12 193 PRO A O 1
ATOM 1544 N N . LEU A 1 194 ? 8.852 11.961 -14.730 1.00 87.38 194 LEU A N 1
ATOM 1545 C CA . LEU A 1 194 ? 9.422 13.308 -14.608 1.00 87.38 194 LEU A CA 1
ATOM 1546 C C . LEU A 1 194 ? 8.634 14.333 -15.442 1.00 87.38 194 LEU A C 1
ATOM 1548 O O . LEU A 1 194 ? 7.802 13.971 -16.278 1.00 87.38 194 LEU A O 1
ATOM 1552 N N . ALA A 1 195 ? 8.919 15.622 -15.228 1.00 83.88 195 ALA A N 1
ATOM 1553 C CA . ALA A 1 195 ? 8.354 16.745 -15.989 1.00 83.88 195 ALA A CA 1
ATOM 1554 C C . ALA A 1 195 ? 6.810 16.803 -15.973 1.00 83.88 195 ALA A C 1
ATOM 1556 O O . ALA A 1 195 ? 6.165 16.960 -17.008 1.00 83.88 195 ALA A O 1
ATOM 1557 N N . GLY A 1 196 ? 6.206 16.628 -14.792 1.00 81.44 196 GLY A N 1
ATOM 1558 C CA . GLY A 1 196 ? 4.753 16.740 -14.598 1.00 81.44 196 GLY A CA 1
ATOM 1559 C C . GLY A 1 196 ? 3.933 15.565 -15.143 1.00 81.44 196 GLY A C 1
ATOM 1560 O O . GLY A 1 196 ? 2.704 15.585 -15.078 1.00 81.44 196 GLY A O 1
ATOM 1561 N N . ARG A 1 197 ? 4.582 14.516 -15.667 1.00 87.88 197 ARG A N 1
ATOM 1562 C CA . ARG A 1 197 ? 3.891 13.294 -16.091 1.00 87.88 197 ARG A CA 1
ATOM 1563 C C . ARG A 1 197 ? 3.322 12.560 -14.879 1.00 87.88 197 ARG A C 1
ATOM 1565 O O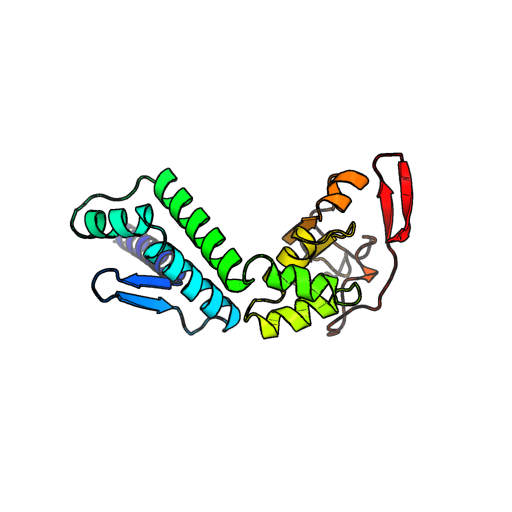 . ARG A 1 197 ? 3.934 12.512 -13.820 1.00 87.88 197 ARG A O 1
ATOM 1572 N N . ARG A 1 198 ? 2.157 11.933 -15.057 1.00 87.25 198 ARG A N 1
ATOM 1573 C CA . ARG A 1 198 ? 1.530 11.098 -14.015 1.00 87.25 198 ARG A CA 1
ATOM 1574 C C . ARG A 1 198 ? 2.015 9.649 -14.025 1.00 87.25 198 ARG A C 1
ATOM 1576 O O . ARG A 1 198 ? 1.969 8.999 -12.990 1.00 87.25 198 ARG A O 1
ATOM 1583 N N . MET A 1 199 ? 2.421 9.137 -15.187 1.00 90.06 199 MET A N 1
ATOM 1584 C CA . MET A 1 199 ? 2.898 7.765 -15.377 1.00 90.06 199 MET A CA 1
ATOM 1585 C C . MET A 1 199 ? 4.031 7.738 -16.405 1.00 90.06 199 MET A C 1
ATOM 1587 O O . MET A 1 199 ? 4.030 8.521 -17.361 1.00 90.06 199 MET A O 1
ATOM 1591 N N . SER A 1 200 ? 4.983 6.833 -16.199 1.00 91.38 200 SER A N 1
ATOM 1592 C CA . SER A 1 200 ? 5.977 6.422 -17.190 1.00 91.38 200 SER A CA 1
ATOM 1593 C C . SER A 1 200 ? 5.344 5.476 -18.219 1.00 91.38 200 SER A C 1
ATOM 1595 O O . SER A 1 200 ? 4.195 5.039 -18.081 1.00 91.38 200 SER A O 1
ATOM 1597 N N . ARG A 1 201 ? 6.076 5.198 -19.301 1.00 89.62 201 ARG A N 1
ATOM 1598 C CA . ARG A 1 201 ? 5.702 4.119 -20.222 1.00 89.62 201 ARG A CA 1
ATOM 1599 C C . ARG A 1 201 ? 6.057 2.776 -19.570 1.00 89.62 201 ARG A C 1
ATOM 1601 O O . ARG A 1 201 ? 6.996 2.746 -18.778 1.00 89.62 201 ARG A O 1
ATOM 1608 N N . PRO A 1 202 ? 5.346 1.683 -19.897 1.00 91.25 202 PRO A N 1
ATOM 1609 C CA . PRO A 1 202 ? 5.810 0.349 -19.544 1.00 91.25 202 PRO A CA 1
ATOM 1610 C C . PRO A 1 202 ? 7.230 0.132 -20.072 1.00 91.25 202 PRO A C 1
ATOM 1612 O O . PRO A 1 202 ? 7.559 0.585 -21.170 1.00 91.25 202 PRO A O 1
ATOM 1615 N N . GLY A 1 203 ? 8.040 -0.554 -19.283 1.00 91.75 203 GLY A N 1
ATOM 1616 C CA . GLY A 1 203 ? 9.404 -0.944 -19.609 1.00 91.75 203 GLY A CA 1
ATOM 1617 C C . GLY A 1 203 ? 9.725 -2.237 -18.876 1.00 91.75 203 GLY A C 1
ATOM 1618 O O . GLY A 1 203 ? 8.882 -2.736 -18.129 1.00 91.75 203 GLY A O 1
ATOM 1619 N N . THR A 1 204 ? 10.925 -2.754 -19.092 1.00 92.44 204 THR A N 1
ATOM 1620 C CA . THR A 1 204 ? 11.363 -4.031 -18.528 1.00 92.44 204 THR A CA 1
ATOM 1621 C C . THR A 1 204 ? 12.557 -3.834 -17.612 1.00 92.44 204 THR A C 1
ATOM 1623 O O . THR A 1 204 ? 13.457 -3.055 -17.929 1.00 92.44 204 THR A O 1
ATOM 1626 N N . LEU A 1 205 ? 12.594 -4.563 -16.502 1.00 91.00 205 LEU A N 1
ATOM 1627 C CA . LEU A 1 205 ? 13.730 -4.591 -15.589 1.00 91.00 205 LEU A CA 1
ATOM 1628 C C . LEU A 1 205 ? 14.296 -6.008 -15.510 1.00 91.00 205 LEU A C 1
ATOM 1630 O O . LEU A 1 205 ? 13.561 -6.975 -15.328 1.00 91.00 205 LEU A O 1
ATOM 1634 N N . ARG A 1 206 ? 15.621 -6.127 -15.599 1.00 90.62 206 ARG A N 1
ATOM 1635 C CA . ARG A 1 206 ? 16.317 -7.396 -15.366 1.00 90.62 206 ARG A CA 1
ATOM 1636 C C . ARG A 1 206 ? 16.480 -7.643 -13.876 1.00 90.62 206 ARG A C 1
ATOM 1638 O O . ARG A 1 206 ? 17.007 -6.790 -13.164 1.00 90.62 206 ARG A O 1
ATOM 1645 N N . LEU A 1 207 ? 16.060 -8.818 -13.429 1.00 90.38 207 LEU A N 1
ATOM 1646 C CA . LEU A 1 207 ? 16.221 -9.289 -12.062 1.00 90.38 207 LEU A CA 1
ATOM 1647 C C . LEU A 1 207 ? 16.763 -10.712 -12.070 1.00 90.38 207 LEU A C 1
ATOM 1649 O O . LEU A 1 207 ? 16.301 -11.558 -12.829 1.00 90.38 207 LEU A O 1
ATOM 1653 N N . GLU A 1 208 ? 17.737 -10.961 -11.209 1.00 90.56 208 GLU A N 1
ATOM 1654 C CA . GLU A 1 208 ? 18.268 -12.295 -10.951 1.00 90.56 208 GLU A CA 1
ATOM 1655 C C . GLU A 1 208 ? 17.400 -12.976 -9.889 1.00 90.56 208 GLU A C 1
ATOM 1657 O O . GLU A 1 208 ? 17.097 -12.374 -8.853 1.00 90.56 208 GLU A O 1
ATOM 1662 N N . ASP A 1 209 ? 16.948 -14.199 -10.158 1.00 90.62 209 ASP A N 1
ATOM 1663 C CA . ASP A 1 209 ? 16.240 -15.003 -9.166 1.00 90.62 209 ASP A CA 1
ATOM 1664 C C . ASP A 1 209 ? 17.198 -15.804 -8.269 1.00 90.62 209 ASP A C 1
ATOM 1666 O O . ASP A 1 209 ? 18.417 -15.766 -8.422 1.00 90.62 209 ASP A O 1
ATOM 1670 N N . LYS A 1 210 ? 16.658 -16.523 -7.278 1.00 89.69 210 LYS A N 1
ATOM 1671 C CA . LYS A 1 210 ? 17.481 -17.272 -6.310 1.00 89.69 210 LYS A CA 1
ATOM 1672 C C . LYS A 1 210 ? 18.337 -18.382 -6.924 1.00 89.69 210 LYS A C 1
ATOM 1674 O O . LYS A 1 210 ? 19.238 -18.864 -6.241 1.00 89.69 210 LYS A O 1
ATOM 1679 N N . ASN A 1 211 ? 18.050 -18.806 -8.152 1.00 89.25 211 ASN A N 1
ATOM 1680 C CA . ASN A 1 211 ? 18.829 -19.822 -8.850 1.00 89.25 211 ASN A CA 1
ATOM 1681 C C . ASN A 1 211 ? 19.969 -19.210 -9.681 1.00 89.25 211 ASN A C 1
ATOM 1683 O O . ASN A 1 211 ? 20.755 -19.959 -10.255 1.00 89.25 211 ASN A O 1
ATOM 1687 N N . GLY A 1 212 ? 20.075 -17.877 -9.736 1.00 86.88 212 GLY A N 1
ATOM 1688 C CA . GLY A 1 212 ? 21.022 -17.166 -10.594 1.00 86.88 212 GLY A CA 1
ATOM 1689 C C . GLY A 1 212 ? 20.494 -16.910 -12.009 1.00 86.88 212 GLY A C 1
ATOM 1690 O O . GLY A 1 212 ? 21.234 -16.407 -12.855 1.00 86.88 212 GLY A O 1
ATOM 1691 N N . ASP A 1 213 ? 19.225 -17.234 -12.286 1.00 90.06 213 ASP A N 1
ATOM 1692 C CA . ASP A 1 213 ? 18.620 -17.000 -13.594 1.00 90.06 213 ASP A CA 1
ATOM 1693 C C . ASP A 1 213 ? 18.208 -15.529 -13.731 1.00 90.06 213 ASP A C 1
ATOM 1695 O O . ASP A 1 213 ? 17.464 -14.987 -12.908 1.00 90.06 213 ASP A O 1
ATOM 1699 N N . VAL A 1 214 ? 18.662 -14.874 -14.803 1.00 89.44 214 VAL A N 1
ATOM 1700 C CA . VAL A 1 214 ? 18.279 -13.490 -15.115 1.00 89.44 214 VAL A CA 1
ATOM 1701 C C . VAL A 1 214 ? 16.963 -13.482 -15.886 1.00 89.44 214 VAL A C 1
ATOM 1703 O O . VAL A 1 214 ? 16.857 -14.023 -16.986 1.00 89.44 214 VAL A O 1
ATOM 1706 N N . VAL A 1 215 ? 15.964 -12.818 -15.314 1.00 89.12 215 VAL A N 1
ATOM 1707 C CA . VAL A 1 215 ? 14.603 -12.703 -15.839 1.00 89.12 215 VAL A CA 1
ATOM 1708 C C . VAL A 1 215 ? 14.316 -11.241 -16.160 1.00 89.12 215 VAL A C 1
ATOM 1710 O O . VAL A 1 215 ? 14.613 -10.356 -15.360 1.00 89.12 215 VAL A O 1
ATOM 1713 N N . GLU A 1 216 ? 13.709 -10.976 -17.314 1.00 87.12 216 GLU A N 1
ATOM 1714 C CA . GLU A 1 216 ? 13.130 -9.665 -17.624 1.00 87.12 216 GLU A CA 1
ATOM 1715 C C . GLU A 1 216 ? 11.678 -9.624 -17.125 1.00 87.12 216 GLU A C 1
ATOM 1717 O O . GLU A 1 216 ? 10.863 -10.466 -17.514 1.00 87.12 216 GLU A O 1
ATOM 1722 N N . LEU A 1 217 ? 11.380 -8.679 -16.227 1.00 80.50 217 LEU A N 1
ATOM 1723 C CA . LEU A 1 217 ? 10.042 -8.405 -15.685 1.00 80.50 217 LEU A CA 1
ATOM 1724 C C . LEU A 1 217 ? 9.466 -7.101 -16.228 1.00 80.50 217 LEU A C 1
ATOM 1726 O O . LEU A 1 217 ? 10.267 -6.167 -16.464 1.00 80.50 217 LEU A O 1
#

pLDDT: mean 83.74, std 17.8, range [33.12, 98.12]

Radius of gyration: 21.97 Å; chains: 1; bounding box: 47×53×57 Å

Foldseek 3Di:
DVVVVVVVVVVVVVVVVVVVVCQWDQDLVVRDIDGDPPDDQQVRLLSVQLSVQCCPVVVNSVVVVVPVVDPDDDDPVVVVVSSVRSNVRSLCVLCVNCNLQVQLVVDDDDLVSLVVVCVVSSHDSVSSQQVNQQSDPDFDKDWDWAPWDQDPPQRIKIAGDDMHTYPVVCVWANDDPDDRIDTPVDPCNQFDDDDPDPGHDDDWDWGQTPVRDTDID